Protein AF-0000000067960126 (afdb_homodimer)

Solvent-accessible surface area (backbone atoms only — not comparable to full-atom values): 18676 Å² total; per-residue (Å²): 128,81,78,66,49,68,65,57,48,51,37,51,51,34,50,50,54,21,50,51,50,47,52,52,50,52,50,41,40,73,74,70,39,75,81,93,40,76,88,64,59,39,64,66,48,46,51,49,49,47,39,41,50,51,43,45,49,54,54,38,53,52,46,44,64,38,41,58,45,70,66,62,30,52,53,50,42,54,39,31,73,74,51,37,33,37,37,51,26,47,51,52,37,53,48,51,53,53,45,72,73,42,86,64,90,60,59,64,65,58,55,67,63,41,56,67,82,64,83,60,86,67,72,70,54,51,72,64,56,55,52,51,52,51,51,51,53,53,49,53,50,47,50,53,47,51,50,47,53,50,48,44,37,66,73,71,44,47,91,73,49,58,67,78,66,47,129,127,80,78,68,49,69,66,58,49,51,36,52,49,32,51,50,53,22,50,51,49,47,52,49,49,52,50,41,39,72,74,71,40,76,83,94,41,76,86,62,60,38,66,66,47,46,51,49,50,49,40,41,50,50,44,45,51,53,54,38,53,51,46,44,63,38,39,56,47,70,67,62,27,52,52,51,40,53,39,30,72,75,51,36,32,36,36,51,26,49,51,52,39,54,46,51,55,52,45,72,72,41,86,63,89,61,58,64,65,56,56,67,64,41,57,67,82,64,83,60,87,65,73,69,54,49,72,63,56,56,53,51,53,51,50,51,53,52,48,53,51,48,50,54,46,50,48,49,52,50,47,43,36,66,73,73,44,47,90,73,47,59,66,77,66,47,129

Structure (mmCIF, N/CA/C/O backbone):
data_AF-0000000067960126-model_v1
#
loop_
_entity.id
_entity.type
_entity.pdbx_description
1 polymer 'Uncharacterized protein'
#
loop_
_atom_site.group_PDB
_atom_site.id
_atom_site.type_symbol
_atom_site.label_atom_id
_atom_site.label_alt_id
_atom_site.label_comp_id
_atom_site.label_asym_id
_atom_site.label_entity_id
_atom_site.label_seq_id
_atom_site.pdbx_PDB_ins_code
_atom_site.Cartn_x
_atom_site.Cartn_y
_atom_site.Cartn_z
_atom_site.occupancy
_atom_site.B_iso_or_equiv
_atom_site.auth_seq_id
_atom_site.auth_comp_id
_atom_site.auth_asym_id
_atom_site.auth_atom_id
_atom_site.pdbx_PDB_model_num
ATOM 1 N N . MET A 1 1 ? -9.875 24 -22.578 1 34.56 1 MET A N 1
ATOM 2 C CA . MET A 1 1 ? -9.664 22.703 -21.953 1 34.56 1 MET A CA 1
ATOM 3 C C . MET A 1 1 ? -9.719 22.812 -20.422 1 34.56 1 MET A C 1
ATOM 5 O O . MET A 1 1 ? -8.953 23.578 -19.828 1 34.56 1 MET A O 1
ATOM 9 N N . ALA A 1 2 ? -10.75 22.656 -19.828 1 47.34 2 ALA A N 1
ATOM 10 C CA . ALA A 1 2 ? -11.031 22.969 -18.422 1 47.34 2 ALA A CA 1
ATOM 11 C C . ALA A 1 2 ? -9.938 22.406 -17.516 1 47.34 2 ALA A C 1
ATOM 13 O O . ALA A 1 2 ? -9.539 21.25 -17.656 1 47.34 2 ALA A O 1
ATOM 14 N N . THR A 1 3 ? -8.992 23.125 -17.047 1 55.91 3 THR A N 1
ATOM 15 C CA . THR A 1 3 ? -7.914 22.766 -16.141 1 55.91 3 THR A CA 1
ATOM 16 C C . THR A 1 3 ? -8.438 21.891 -14.992 1 55.91 3 THR A C 1
ATOM 18 O O . THR A 1 3 ? -9.266 22.344 -14.195 1 55.91 3 THR A O 1
ATOM 21 N N . ILE A 1 4 ? -8.625 20.672 -15.305 1 64.06 4 ILE A N 1
ATOM 22 C CA . ILE A 1 4 ? -9.055 19.797 -14.219 1 64.06 4 ILE A CA 1
ATOM 23 C C . ILE A 1 4 ? -8.195 20.031 -12.984 1 64.06 4 ILE A C 1
ATOM 25 O O . ILE A 1 4 ? -6.965 19.984 -13.055 1 64.06 4 ILE A O 1
ATOM 29 N N . SER A 1 5 ? -8.867 20.578 -12.039 1 78.12 5 SER A N 1
ATOM 30 C CA . SER A 1 5 ? -8.156 20.797 -10.781 1 78.12 5 SER A CA 1
ATOM 31 C C . SER A 1 5 ? -7.523 19.5 -10.281 1 78.12 5 SER A C 1
ATOM 33 O O . SER A 1 5 ? -7.961 18.406 -10.641 1 78.12 5 SER A O 1
ATOM 35 N N . LEU A 1 6 ? -6.461 19.547 -9.695 1 76 6 LEU A N 1
ATOM 36 C CA . LEU A 1 6 ? -5.688 18.422 -9.18 1 76 6 LEU A CA 1
ATOM 37 C C . LEU A 1 6 ? -6.574 17.484 -8.375 1 76 6 LEU A C 1
ATOM 39 O O . LEU A 1 6 ? -6.555 16.266 -8.594 1 76 6 LEU A O 1
ATOM 43 N N . PRO A 1 7 ? -7.461 17.984 -7.516 1 78.38 7 PRO A N 1
ATOM 44 C CA . PRO A 1 7 ? -8.32 17.078 -6.75 1 78.38 7 PRO A CA 1
ATOM 45 C C . PRO A 1 7 ? -9.289 16.297 -7.637 1 78.38 7 PRO A C 1
ATOM 47 O O . PRO A 1 7 ? -9.508 15.102 -7.406 1 78.38 7 PRO A O 1
ATOM 50 N N . ASN A 1 8 ? -9.773 16.922 -8.578 1 82.44 8 ASN A N 1
ATOM 51 C CA . ASN A 1 8 ? -10.703 16.25 -9.484 1 82.44 8 ASN A CA 1
ATOM 52 C C . ASN A 1 8 ? -9.992 15.227 -10.352 1 82.44 8 ASN A C 1
ATOM 54 O O . ASN A 1 8 ? -10.547 14.164 -10.641 1 82.44 8 ASN A O 1
ATOM 58 N N . GLY A 1 9 ? -8.844 15.625 -10.711 1 83.19 9 GLY A N 1
ATOM 59 C CA . GLY A 1 9 ? -8.055 14.68 -11.477 1 83.19 9 GLY A CA 1
ATOM 60 C C . GLY A 1 9 ? -7.723 13.422 -10.703 1 83.19 9 GLY A C 1
ATOM 61 O O . GLY A 1 9 ? -7.828 12.312 -11.234 1 83.19 9 GLY A O 1
ATOM 62 N N . LEU A 1 10 ? -7.375 13.562 -9.469 1 83.31 10 LEU A N 1
ATOM 63 C CA . LEU A 1 10 ? -7.035 12.43 -8.625 1 83.31 10 LEU A CA 1
ATOM 64 C C . LEU A 1 10 ? -8.273 11.594 -8.312 1 83.31 10 LEU A C 1
ATOM 66 O O . LEU A 1 10 ? -8.211 10.359 -8.305 1 83.31 10 LEU A O 1
ATOM 70 N N . LYS A 1 11 ? -9.312 12.266 -8.148 1 87.12 11 LYS A N 1
ATOM 71 C CA . LYS A 1 11 ? -10.57 11.578 -7.895 1 87.12 11 LYS A CA 1
ATOM 72 C C . LYS A 1 11 ? -10.945 10.672 -9.07 1 87.12 11 LYS A C 1
ATOM 74 O O . LYS A 1 11 ? -11.289 9.508 -8.875 1 87.12 11 LYS A O 1
ATOM 79 N N . THR A 1 12 ? -10.883 11.219 -10.18 1 88.56 12 THR A N 1
ATOM 80 C CA . THR A 1 12 ? -11.219 10.461 -11.383 1 88.56 12 THR A CA 1
ATOM 81 C C . THR A 1 12 ? -10.242 9.305 -11.578 1 88.56 12 THR A C 1
ATOM 83 O O . THR A 1 12 ? -10.656 8.188 -11.883 1 88.56 12 THR A O 1
ATOM 86 N N . LEU A 1 13 ? -9.023 9.578 -11.359 1 87.88 13 LEU A N 1
ATOM 87 C CA . LEU A 1 13 ? -7.98 8.578 -11.539 1 87.88 13 LEU A CA 1
ATOM 88 C C . LEU A 1 13 ? -8.203 7.391 -10.609 1 87.88 13 LEU A C 1
ATOM 90 O O . LEU A 1 13 ? -8.203 6.238 -11.055 1 87.88 13 LEU A O 1
ATOM 94 N N . PHE A 1 14 ? -8.477 7.586 -9.398 1 91.44 14 PHE A N 1
ATOM 95 C CA . PHE A 1 14 ? -8.617 6.508 -8.43 1 91.44 14 PHE A CA 1
ATOM 96 C C . PHE A 1 14 ? -9.953 5.793 -8.602 1 91.44 14 PHE A C 1
ATOM 98 O O . PHE A 1 14 ? -10.07 4.602 -8.312 1 91.44 14 PHE A O 1
ATOM 105 N N . THR A 1 15 ? -10.914 6.535 -9.117 1 91.69 15 THR A N 1
ATOM 106 C CA . THR A 1 15 ? -12.172 5.879 -9.461 1 91.69 15 THR A CA 1
ATOM 107 C C . THR A 1 15 ? -11.969 4.871 -10.586 1 91.69 15 THR A C 1
ATOM 109 O O . THR A 1 15 ? -12.438 3.734 -10.5 1 91.69 15 THR A O 1
ATOM 112 N N . VAL A 1 16 ? -11.211 5.297 -11.539 1 90.25 16 VAL A N 1
ATOM 113 C CA . VAL A 1 16 ? -10.961 4.441 -12.695 1 90.25 16 VAL A CA 1
ATOM 114 C C . VAL A 1 16 ? -10.102 3.246 -12.281 1 90.25 16 VAL A C 1
ATOM 116 O O . VAL A 1 16 ? -10.398 2.105 -12.641 1 90.25 16 VAL A O 1
ATOM 119 N N . LEU A 1 17 ? -9.07 3.502 -11.469 1 90.25 17 LEU A N 1
ATOM 120 C CA . LEU A 1 17 ? -8.188 2.432 -11.008 1 90.25 17 LEU A CA 1
ATOM 121 C C . LEU A 1 17 ? -8.961 1.417 -10.172 1 90.25 17 LEU A C 1
ATOM 123 O O . LEU A 1 17 ? -8.805 0.208 -10.352 1 90.25 17 LEU A O 1
ATOM 127 N N . GLY A 1 18 ? -9.812 1.917 -9.289 1 92.62 18 GLY A N 1
ATOM 128 C CA . GLY A 1 18 ? -10.641 1.038 -8.469 1 92.62 18 GLY A CA 1
ATOM 129 C C . GLY A 1 18 ? -11.625 0.221 -9.281 1 92.62 18 GLY A C 1
ATOM 130 O O . GLY A 1 18 ? -11.805 -0.975 -9.039 1 92.62 18 GLY A O 1
ATOM 131 N N . ALA A 1 19 ? -12.195 0.809 -10.25 1 92.12 19 ALA A N 1
ATOM 132 C CA . ALA A 1 19 ? -13.172 0.127 -11.102 1 92.12 19 ALA A CA 1
ATOM 133 C C . ALA A 1 19 ? -12.492 -0.939 -11.961 1 92.12 19 ALA A C 1
ATOM 135 O O . ALA A 1 19 ? -13.039 -2.029 -12.148 1 92.12 19 ALA A O 1
ATOM 136 N N . LEU A 1 20 ? -11.344 -0.572 -12.477 1 88.94 20 LEU A N 1
ATOM 137 C CA . LEU A 1 20 ? -10.594 -1.532 -13.281 1 88.94 20 LEU A CA 1
ATOM 138 C C . LEU A 1 20 ? -10.203 -2.748 -12.445 1 88.94 20 LEU A C 1
ATOM 140 O O . LEU A 1 20 ? -10.312 -3.885 -12.914 1 88.94 20 LEU A O 1
ATOM 144 N N . MET A 1 21 ? -9.75 -2.471 -11.234 1 92.75 21 MET A N 1
ATOM 145 C CA . MET A 1 21 ? -9.375 -3.586 -10.367 1 92.75 21 MET A CA 1
ATOM 146 C C . MET A 1 21 ? -10.586 -4.441 -10.023 1 92.75 21 MET A C 1
ATOM 148 O O . MET A 1 21 ? -10.484 -5.664 -9.938 1 92.75 21 MET A O 1
ATOM 152 N N . LEU A 1 22 ? -11.695 -3.83 -9.82 1 92.44 22 LEU A N 1
ATOM 153 C CA . LEU A 1 22 ? -12.93 -4.555 -9.531 1 92.44 22 LEU A CA 1
ATOM 154 C C . LEU A 1 22 ? -13.328 -5.441 -10.703 1 92.44 22 LEU A C 1
ATOM 156 O O . LEU A 1 22 ? -13.703 -6.602 -10.516 1 92.44 22 LEU A O 1
ATOM 160 N N . ALA A 1 23 ? -13.273 -4.949 -11.891 1 90.31 23 ALA A N 1
ATOM 161 C CA . ALA A 1 23 ? -13.586 -5.719 -13.094 1 90.31 23 ALA A CA 1
ATOM 162 C C . ALA A 1 23 ? -12.656 -6.914 -13.242 1 90.31 23 ALA A C 1
ATOM 164 O O . ALA A 1 23 ? -13.102 -8.023 -13.562 1 90.31 23 ALA A O 1
ATOM 165 N N . LEU A 1 24 ? -11.398 -6.621 -12.953 1 89.5 24 LEU A N 1
ATOM 166 C CA . LEU A 1 24 ? -10.422 -7.703 -13.047 1 89.5 24 LEU A CA 1
ATOM 167 C C . LEU A 1 24 ? -10.703 -8.781 -12 1 89.5 24 LEU A C 1
ATOM 169 O O . LEU A 1 24 ? -10.586 -9.977 -12.289 1 89.5 24 LEU A O 1
ATOM 173 N N . LEU A 1 25 ? -11.039 -8.375 -10.852 1 90.44 25 LEU A N 1
ATOM 174 C CA . LEU A 1 25 ? -11.336 -9.32 -9.773 1 90.44 25 LEU A CA 1
ATOM 175 C C . LEU A 1 25 ? -12.555 -10.164 -10.117 1 90.44 25 LEU A C 1
ATOM 177 O O . LEU A 1 25 ? -12.531 -11.391 -9.961 1 90.44 25 LEU A O 1
ATOM 181 N N . LEU A 1 26 ? -13.555 -9.555 -10.555 1 89.62 26 LEU A N 1
ATOM 182 C CA . LEU A 1 26 ? -14.781 -10.266 -10.922 1 89.62 26 LEU A CA 1
ATOM 183 C C . LEU A 1 26 ? -14.523 -11.219 -12.086 1 89.62 26 LEU A C 1
ATOM 185 O O . LEU A 1 26 ? -14.992 -12.359 -12.07 1 89.62 26 LEU A O 1
ATOM 189 N N . TYR A 1 27 ? -13.781 -10.734 -13 1 86.69 27 TYR A N 1
ATOM 190 C CA . TYR A 1 27 ? -13.422 -11.57 -14.141 1 86.69 27 TYR A CA 1
ATOM 191 C C . TYR A 1 27 ? -12.672 -12.812 -13.688 1 86.69 27 TYR A C 1
ATOM 193 O O . TYR A 1 27 ? -12.961 -13.922 -14.141 1 86.69 27 TYR A O 1
ATOM 201 N N . THR A 1 28 ? -11.727 -12.648 -12.836 1 88.19 28 THR A N 1
ATOM 202 C CA . THR A 1 28 ? -10.922 -13.758 -12.352 1 88.19 28 THR A CA 1
ATOM 203 C C . THR A 1 28 ? -11.766 -14.711 -11.508 1 88.19 28 THR A C 1
ATOM 205 O O . THR A 1 28 ? -11.609 -15.93 -11.594 1 88.19 28 THR A O 1
ATOM 208 N N . LEU A 1 29 ? -12.672 -14.195 -10.781 1 87.44 29 LEU A N 1
ATOM 209 C CA . LEU A 1 29 ? -13.555 -15.008 -9.945 1 87.44 29 LEU A CA 1
ATOM 210 C C . LEU A 1 29 ? -14.469 -15.867 -10.805 1 87.44 29 LEU A C 1
ATOM 212 O O . LEU A 1 29 ? -14.695 -17.047 -10.5 1 87.44 29 LEU A O 1
ATOM 216 N N . ILE A 1 30 ? -14.914 -15.359 -11.875 1 87.69 30 ILE A N 1
ATOM 217 C CA . ILE A 1 30 ? -15.867 -16.047 -12.742 1 87.69 30 ILE A CA 1
ATOM 218 C C . ILE A 1 30 ? -15.141 -17.062 -13.609 1 87.69 30 ILE A C 1
ATOM 220 O O . ILE A 1 30 ? -15.633 -18.172 -13.828 1 87.69 30 ILE A O 1
ATOM 224 N N . THR A 1 31 ? -13.93 -16.781 -14.008 1 84.44 31 THR A N 1
ATOM 225 C CA . THR A 1 31 ? -13.25 -17.641 -14.961 1 84.44 31 THR A CA 1
ATOM 226 C C . THR A 1 31 ? -12.391 -18.672 -14.242 1 84.44 31 THR A C 1
ATOM 228 O O . THR A 1 31 ? -12.234 -19.797 -14.711 1 84.44 31 THR A O 1
ATOM 231 N N . ASP A 1 32 ? -11.758 -18.266 -13.117 1 86.5 32 ASP A N 1
ATOM 232 C CA . ASP A 1 32 ? -10.805 -19.156 -12.453 1 86.5 32 ASP A CA 1
ATOM 233 C C . ASP A 1 32 ? -11.344 -19.625 -11.102 1 86.5 32 ASP A C 1
ATOM 235 O O . ASP A 1 32 ? -10.711 -20.438 -10.43 1 86.5 32 ASP A O 1
ATOM 239 N N . GLY A 1 33 ? -12.43 -19.078 -10.68 1 85.69 33 GLY A N 1
ATOM 240 C CA . GLY A 1 33 ? -13.047 -19.531 -9.445 1 85.69 33 GLY A CA 1
ATOM 241 C C . GLY A 1 33 ? -12.516 -18.828 -8.211 1 85.69 33 GLY A C 1
ATOM 242 O O . GLY A 1 33 ? -11.93 -17.75 -8.312 1 85.69 33 GLY A O 1
ATOM 243 N N . PHE A 1 34 ? -12.695 -19.547 -7.062 1 81.31 34 PHE A N 1
ATOM 244 C CA . PHE A 1 34 ? -12.367 -18.938 -5.781 1 81.31 34 PHE A CA 1
ATOM 245 C C . PHE A 1 34 ? -10.875 -19.016 -5.508 1 81.31 34 PHE A C 1
ATOM 247 O O . PHE A 1 34 ? -10.242 -20.031 -5.801 1 81.31 34 PHE A O 1
ATOM 254 N N . PRO A 1 35 ? -10.297 -18.047 -4.859 1 78.12 35 PRO A N 1
ATOM 255 C CA . PRO A 1 35 ? -8.852 -17.938 -4.691 1 78.12 35 PRO A CA 1
ATOM 256 C C . PRO A 1 35 ? -8.305 -18.859 -3.598 1 78.12 35 PRO A C 1
ATOM 258 O O . PRO A 1 35 ? -7.102 -19.094 -3.527 1 78.12 35 PRO A O 1
ATOM 261 N N . PHE A 1 36 ? -9.086 -19.453 -2.766 1 77.81 36 PHE A N 1
ATOM 262 C CA . PHE A 1 36 ? -8.594 -20.219 -1.626 1 77.81 36 PHE A CA 1
ATOM 263 C C . PHE A 1 36 ? -8.359 -21.672 -2.008 1 77.81 36 PHE A C 1
ATOM 265 O O . PHE A 1 36 ? -9.023 -22.578 -1.481 1 77.81 36 PHE A O 1
ATOM 272 N N . ARG A 1 37 ? -7.48 -21.891 -3.004 1 77.88 37 ARG A N 1
ATOM 273 C CA . ARG A 1 37 ? -7.062 -23.219 -3.445 1 77.88 37 ARG A CA 1
ATOM 274 C C . ARG A 1 37 ? -5.578 -23.438 -3.18 1 77.88 37 ARG A C 1
ATOM 276 O O . ARG A 1 37 ? -4.758 -22.547 -3.416 1 77.88 37 ARG A O 1
ATOM 283 N N . LYS A 1 38 ? -5.273 -24.547 -2.682 1 76.5 38 LYS A N 1
ATOM 284 C CA . LYS A 1 38 ? -3.896 -24.875 -2.326 1 76.5 38 LYS A CA 1
ATOM 285 C C . LYS A 1 38 ? -2.992 -24.875 -3.555 1 76.5 38 LYS A C 1
ATOM 287 O O . LYS A 1 38 ? -1.812 -24.531 -3.459 1 76.5 38 LYS A O 1
ATOM 292 N N . GLU A 1 39 ? -3.574 -25.172 -4.742 1 79.19 39 GLU A N 1
ATOM 293 C CA . GLU A 1 39 ? -2.795 -25.25 -5.973 1 79.19 39 GLU A CA 1
ATOM 294 C C . GLU A 1 39 ? -2.291 -23.875 -6.398 1 79.19 39 GLU A C 1
ATOM 296 O O . GLU A 1 39 ? -1.298 -23.766 -7.121 1 79.19 39 GLU A O 1
ATOM 301 N N . LEU A 1 40 ? -2.986 -22.922 -5.891 1 77.06 40 LEU A N 1
ATOM 302 C CA . LEU A 1 40 ? -2.641 -21.547 -6.277 1 77.06 40 LEU A CA 1
ATOM 303 C C . LEU A 1 40 ? -1.52 -21 -5.402 1 77.06 40 LEU A C 1
ATOM 305 O O . LEU A 1 40 ? -0.847 -20.047 -5.773 1 77.06 40 LEU A O 1
ATOM 309 N N . LEU A 1 41 ? -1.333 -21.656 -4.238 1 80.94 41 LEU A N 1
ATOM 310 C CA . LEU A 1 41 ? -0.396 -21.094 -3.266 1 80.94 41 LEU A CA 1
ATOM 311 C C . LEU A 1 41 ? 1.022 -21.594 -3.539 1 80.94 41 LEU A C 1
ATOM 313 O O . LEU A 1 41 ? 1.613 -22.281 -2.713 1 80.94 41 LEU A O 1
ATOM 317 N N . THR A 1 42 ? 1.54 -21.141 -4.68 1 83.88 42 THR A N 1
ATOM 318 C CA . THR A 1 42 ? 2.951 -21.359 -4.984 1 83.88 42 THR A CA 1
ATOM 319 C C . THR A 1 42 ? 3.834 -20.5 -4.082 1 83.88 42 THR A C 1
ATOM 321 O O . THR A 1 42 ? 3.357 -19.547 -3.461 1 83.88 42 THR A O 1
ATOM 324 N N . PRO A 1 43 ? 5.086 -20.859 -3.934 1 84.31 43 PRO A N 1
ATOM 325 C CA . PRO A 1 43 ? 5.973 -20.062 -3.086 1 84.31 43 PRO A CA 1
ATOM 326 C C . PRO A 1 43 ? 5.996 -18.594 -3.479 1 84.31 43 PRO A C 1
ATOM 328 O O . PRO A 1 43 ? 6.004 -17.719 -2.607 1 84.31 43 PRO A O 1
ATOM 331 N N . TRP A 1 44 ? 5.934 -18.312 -4.734 1 86.75 44 TRP A N 1
ATOM 332 C CA . TRP A 1 44 ? 5.945 -16.922 -5.195 1 86.75 44 TRP A CA 1
ATOM 333 C C . TRP A 1 44 ? 4.621 -16.234 -4.883 1 86.75 44 TRP A C 1
ATOM 335 O O . TRP A 1 44 ? 4.594 -15.039 -4.574 1 86.75 44 TRP A O 1
ATOM 345 N N . MET A 1 45 ? 3.537 -17.016 -5.031 1 87.75 45 MET A N 1
ATOM 346 C CA . MET A 1 45 ? 2.244 -16.438 -4.668 1 87.75 45 MET A CA 1
ATOM 347 C C . MET A 1 45 ? 2.193 -16.109 -3.182 1 87.75 45 MET A C 1
ATOM 349 O O . MET A 1 45 ? 1.738 -15.023 -2.799 1 87.75 45 MET A O 1
ATOM 353 N N . ALA A 1 46 ? 2.752 -17.016 -2.416 1 87.19 46 ALA A N 1
ATOM 354 C CA . ALA A 1 46 ? 2.779 -16.812 -0.971 1 87.19 46 ALA A CA 1
ATOM 355 C C . ALA A 1 46 ? 3.629 -15.594 -0.607 1 87.19 46 ALA A C 1
ATOM 357 O O . ALA A 1 46 ? 3.217 -14.766 0.207 1 87.19 46 ALA A O 1
ATOM 358 N N . ALA A 1 47 ? 4.734 -15.5 -1.192 1 89.5 47 ALA A N 1
ATOM 359 C CA . ALA A 1 47 ? 5.621 -14.367 -0.942 1 89.5 47 ALA A CA 1
ATOM 360 C C . ALA A 1 47 ? 4.969 -13.055 -1.36 1 89.5 47 ALA A C 1
ATOM 362 O O . ALA A 1 47 ? 5.062 -12.055 -0.648 1 89.5 47 ALA A O 1
ATOM 363 N N . THR A 1 48 ? 4.289 -13.055 -2.514 1 90.62 48 THR A N 1
ATOM 364 C CA . THR A 1 48 ? 3.615 -11.867 -3.02 1 90.62 48 THR A CA 1
ATOM 365 C C . THR A 1 48 ? 2.48 -11.445 -2.088 1 90.62 48 THR A C 1
ATOM 367 O O . THR A 1 48 ? 2.281 -10.258 -1.84 1 90.62 48 THR A O 1
ATOM 370 N N . LEU A 1 49 ? 1.819 -12.477 -1.55 1 90.06 49 LEU A N 1
ATOM 371 C CA . LEU A 1 49 ? 0.715 -12.203 -0.639 1 90.06 49 LEU A CA 1
ATOM 372 C C . LEU A 1 49 ? 1.221 -11.562 0.649 1 90.06 49 LEU A C 1
ATOM 374 O O . LEU A 1 49 ? 0.612 -10.617 1.158 1 90.06 49 LEU A O 1
ATOM 378 N N . VAL A 1 50 ? 2.303 -12.039 1.138 1 91.06 50 VAL A N 1
ATOM 379 C CA . VAL A 1 50 ? 2.885 -11.453 2.34 1 91.06 50 VAL A CA 1
ATOM 380 C C . VAL A 1 50 ? 3.299 -10.008 2.062 1 91.06 50 VAL A C 1
ATOM 382 O O . VAL A 1 50 ? 3.012 -9.109 2.855 1 91.06 50 VAL A O 1
ATOM 385 N N . ASP A 1 51 ? 3.965 -9.781 0.992 1 93.5 51 ASP A N 1
ATOM 386 C CA . ASP A 1 51 ? 4.371 -8.453 0.559 1 93.5 51 ASP A CA 1
ATOM 387 C C . ASP A 1 51 ? 3.166 -7.523 0.435 1 93.5 51 ASP A C 1
ATOM 389 O O . ASP A 1 51 ? 3.207 -6.379 0.893 1 93.5 51 ASP A O 1
ATOM 393 N N . PHE A 1 52 ? 2.111 -8.07 -0.104 1 93.81 52 PHE A N 1
ATOM 394 C CA . PHE A 1 52 ? 0.868 -7.34 -0.32 1 93.81 52 PHE A CA 1
ATOM 395 C C . PHE A 1 52 ? 0.243 -6.926 1.008 1 93.81 52 PHE A C 1
ATOM 397 O O . PHE A 1 52 ? -0.114 -5.762 1.198 1 93.81 52 PHE A O 1
ATOM 404 N N . TYR A 1 53 ? 0.223 -7.824 1.915 1 93.12 53 TYR A N 1
ATOM 405 C CA . TYR A 1 53 ? -0.501 -7.555 3.152 1 93.12 53 TYR A CA 1
ATOM 406 C C . TYR A 1 53 ? 0.323 -6.676 4.086 1 93.12 53 TYR A C 1
ATOM 408 O O . TYR A 1 53 ? -0.229 -5.977 4.938 1 93.12 53 TYR A O 1
ATOM 416 N N . ILE A 1 54 ? 1.602 -6.664 3.963 1 93.25 54 ILE A N 1
ATOM 417 C CA . ILE A 1 54 ? 2.396 -5.691 4.703 1 93.25 54 ILE A CA 1
ATOM 418 C C . ILE A 1 54 ? 2.061 -4.281 4.223 1 93.25 54 ILE A C 1
ATOM 420 O O . ILE A 1 54 ? 1.868 -3.371 5.035 1 93.25 54 ILE A O 1
ATOM 424 N N . ASN A 1 55 ? 1.928 -4.117 2.936 1 93.62 55 ASN A N 1
ATOM 425 C CA . ASN A 1 55 ? 1.519 -2.82 2.406 1 93.62 55 ASN A CA 1
ATOM 426 C C . ASN A 1 55 ? 0.105 -2.455 2.852 1 93.62 55 ASN A C 1
ATOM 428 O O . ASN A 1 55 ? -0.174 -1.292 3.15 1 93.62 55 ASN A O 1
ATOM 432 N N . VAL A 1 56 ? -0.729 -3.449 2.891 1 93.62 56 VAL A N 1
ATOM 433 C CA . VAL A 1 56 ? -2.096 -3.217 3.344 1 93.62 56 VAL A CA 1
ATOM 434 C C . VAL A 1 56 ? -2.09 -2.795 4.809 1 93.62 56 VAL A C 1
ATOM 436 O O . VAL A 1 56 ? -2.863 -1.924 5.215 1 93.62 56 VAL A O 1
ATOM 439 N N . ALA A 1 57 ? -1.229 -3.393 5.566 1 92.12 57 ALA A N 1
ATOM 440 C CA . ALA A 1 57 ? -1.114 -3.023 6.977 1 92.12 57 ALA A CA 1
ATOM 441 C C . ALA A 1 57 ? -0.645 -1.578 7.129 1 92.12 57 ALA A C 1
ATOM 443 O O . ALA A 1 57 ? -1.137 -0.846 7.988 1 92.12 57 ALA A O 1
ATOM 444 N N . ILE A 1 58 ? 0.242 -1.205 6.305 1 91.75 58 ILE A N 1
ATOM 445 C CA . ILE A 1 58 ? 0.758 0.159 6.336 1 91.75 58 ILE A CA 1
ATOM 446 C C . ILE A 1 58 ? -0.349 1.138 5.949 1 91.75 58 ILE A C 1
ATOM 448 O O . ILE A 1 58 ? -0.557 2.146 6.629 1 91.75 58 ILE A O 1
ATOM 452 N N . LEU A 1 59 ? -1.09 0.829 4.949 1 92.81 59 LEU A N 1
ATOM 453 C CA . LEU A 1 59 ? -2.205 1.666 4.523 1 92.81 59 LEU A CA 1
ATOM 454 C C . LEU A 1 59 ? -3.297 1.704 5.586 1 92.81 59 LEU A C 1
ATOM 456 O O . LEU A 1 59 ? -3.932 2.74 5.793 1 92.81 59 LEU A O 1
ATOM 460 N N . SER A 1 60 ? -3.467 0.563 6.238 1 91.5 60 SER A N 1
ATOM 461 C CA . SER A 1 60 ? -4.457 0.496 7.312 1 91.5 60 SER A CA 1
ATOM 462 C C . SER A 1 60 ? -4.059 1.383 8.484 1 91.5 60 SER A C 1
ATOM 464 O O . SER A 1 60 ? -4.914 2.021 9.102 1 91.5 60 SER A O 1
ATOM 466 N N . ALA A 1 61 ? -2.785 1.362 8.789 1 87.94 61 ALA A N 1
ATOM 467 C CA . ALA A 1 61 ? -2.299 2.234 9.859 1 87.94 61 ALA A CA 1
ATOM 468 C C . ALA A 1 61 ? -2.576 3.699 9.539 1 87.94 61 ALA A C 1
ATOM 470 O O . ALA A 1 61 ? -2.939 4.477 10.422 1 87.94 61 ALA A O 1
ATOM 471 N N . TRP A 1 62 ? -2.42 4.098 8.32 1 88.19 62 TRP A N 1
ATOM 472 C CA . TRP A 1 62 ? -2.736 5.449 7.879 1 88.19 62 TRP A CA 1
ATOM 473 C C . TRP A 1 62 ? -4.223 5.746 8.055 1 88.19 62 TRP A C 1
ATOM 475 O O . TRP A 1 62 ? -4.594 6.809 8.555 1 88.19 62 TRP A O 1
ATOM 485 N N . VAL A 1 63 ? -5.062 4.82 7.699 1 89.25 63 VAL A N 1
ATOM 486 C CA . VAL A 1 63 ? -6.508 5.004 7.781 1 89.25 63 VAL A CA 1
ATOM 487 C C . VAL A 1 63 ? -6.926 5.145 9.242 1 89.25 63 VAL A C 1
ATOM 489 O O . VAL A 1 63 ? -7.777 5.969 9.578 1 89.25 63 VAL A O 1
ATOM 492 N N . VAL A 1 64 ? -6.336 4.312 10.117 1 86.31 64 VAL A N 1
ATOM 493 C CA . VAL A 1 64 ? -6.645 4.375 11.539 1 86.31 64 VAL A CA 1
ATOM 494 C C . VAL A 1 64 ? -6.266 5.746 12.094 1 86.31 64 VAL A C 1
ATOM 496 O O . VAL A 1 64 ? -6.988 6.309 12.922 1 86.31 64 VAL A O 1
ATOM 499 N N . TYR A 1 65 ? -5.16 6.211 11.648 1 83.19 65 TYR A N 1
ATOM 500 C CA . TYR A 1 65 ? -4.723 7.535 12.078 1 83.19 65 TYR A CA 1
ATOM 501 C C . TYR A 1 65 ? -5.688 8.609 11.594 1 83.19 65 TYR A C 1
ATOM 503 O O . TYR A 1 65 ? -6.004 9.547 12.336 1 83.19 65 TYR A O 1
ATOM 511 N N . LYS A 1 66 ? -6.121 8.508 10.438 1 83.44 66 LYS A N 1
ATOM 512 C CA . LYS A 1 66 ? -6.953 9.531 9.805 1 83.44 66 LYS A CA 1
ATOM 513 C C . LYS A 1 66 ? -8.367 9.523 10.383 1 83.44 66 LYS A C 1
ATOM 515 O O . LYS A 1 66 ? -8.977 10.578 10.555 1 83.44 66 LYS A O 1
ATOM 520 N N . GLU A 1 67 ? -8.844 8.328 10.609 1 83.25 67 GLU A N 1
ATOM 521 C CA . GLU A 1 67 ? -10.219 8.188 11.078 1 83.25 67 GLU A CA 1
ATOM 522 C C . GLU A 1 67 ? -10.328 8.531 12.562 1 83.25 67 GLU A C 1
ATOM 524 O O . GLU A 1 67 ? -9.484 8.125 13.367 1 83.25 67 GLU A O 1
ATOM 529 N N . ALA A 1 68 ? -11.328 9.297 12.961 1 77.06 68 ALA A N 1
ATOM 530 C CA . ALA A 1 68 ? -11.547 9.711 14.344 1 77.06 68 ALA A CA 1
ATOM 531 C C . ALA A 1 68 ? -12.32 8.648 15.125 1 77.06 68 ALA A C 1
ATOM 533 O O . ALA A 1 68 ? -12.148 8.523 16.344 1 77.06 68 ALA A O 1
ATOM 534 N N . ASN A 1 69 ? -13.094 7.871 14.438 1 83.75 69 ASN A N 1
ATOM 535 C CA . ASN A 1 69 ? -13.953 6.875 15.062 1 83.75 69 ASN A CA 1
ATOM 536 C C . ASN A 1 69 ? -13.375 5.469 14.922 1 83.75 69 ASN A C 1
ATOM 538 O O . ASN A 1 69 ? -12.898 5.098 13.844 1 83.75 69 ASN A O 1
ATOM 542 N N . TRP A 1 70 ? -13.43 4.707 16.047 1 82.25 70 TRP A N 1
ATOM 543 C CA . TRP A 1 70 ? -12.883 3.357 16.031 1 82.25 70 TRP A CA 1
ATOM 544 C C . TRP A 1 70 ? -13.727 2.43 15.164 1 82.25 70 TRP A C 1
ATOM 546 O O . TRP A 1 70 ? -13.195 1.517 14.531 1 82.25 70 TRP A O 1
ATOM 556 N N . VAL A 1 71 ? -15.023 2.65 15.133 1 85.44 71 VAL A N 1
ATOM 557 C CA . VAL A 1 71 ? -15.906 1.794 14.344 1 85.44 71 VAL A CA 1
ATOM 558 C C . VAL A 1 71 ? -15.586 1.956 12.859 1 85.44 71 VAL A C 1
ATOM 560 O O . VAL A 1 71 ? -15.422 0.967 12.141 1 85.44 71 VAL A O 1
ATOM 563 N N . SER A 1 72 ? -15.516 3.189 12.477 1 88.81 72 SER A N 1
ATOM 564 C CA . SER A 1 72 ? -15.188 3.463 11.078 1 88.81 72 SER A CA 1
ATOM 565 C C . SER A 1 72 ? -13.82 2.895 10.719 1 88.81 72 SER A C 1
ATOM 567 O O . SER A 1 72 ? -13.633 2.35 9.625 1 88.81 72 SER A O 1
ATOM 569 N N . SER A 1 73 ? -12.906 2.959 11.594 1 89.62 73 SER A N 1
ATOM 570 C CA . SER A 1 73 ? -11.57 2.414 11.367 1 89.62 73 SER A CA 1
ATOM 571 C C . SER A 1 73 ? -11.617 0.906 11.148 1 89.62 73 SER A C 1
ATOM 573 O O . SER A 1 73 ? -11.008 0.388 10.211 1 89.62 73 SER A O 1
ATOM 575 N N . ILE A 1 74 ? -12.344 0.22 11.945 1 89.06 74 ILE A N 1
ATOM 576 C CA . ILE A 1 74 ? -12.43 -1.234 11.875 1 89.06 74 ILE A CA 1
ATOM 577 C C . ILE A 1 74 ? -13.07 -1.646 10.547 1 89.06 74 ILE A C 1
ATOM 579 O O . ILE A 1 74 ? -12.602 -2.582 9.891 1 89.06 74 ILE A O 1
ATOM 583 N N . ILE A 1 75 ? -14.07 -0.949 10.172 1 91.81 75 ILE A N 1
ATOM 584 C CA . ILE A 1 75 ? -14.773 -1.254 8.93 1 91.81 75 ILE A CA 1
ATOM 585 C C . ILE A 1 75 ? -13.812 -1.108 7.75 1 91.81 75 ILE A C 1
ATOM 587 O O . ILE A 1 75 ? -13.711 -2.006 6.91 1 91.81 75 ILE A O 1
ATOM 591 N N . TRP A 1 76 ? -13.07 -0.028 7.723 1 92.12 76 TRP A N 1
ATOM 592 C CA . TRP A 1 76 ? -12.156 0.216 6.609 1 92.12 76 TRP A CA 1
ATOM 593 C C . TRP A 1 76 ? -11.016 -0.792 6.613 1 92.12 76 TRP A C 1
ATOM 595 O O . TRP A 1 76 ? -10.539 -1.202 5.551 1 92.12 76 TRP A O 1
ATOM 605 N N . ILE A 1 77 ? -10.617 -1.219 7.781 1 91.94 77 ILE A N 1
ATOM 606 C CA . ILE A 1 77 ? -9.547 -2.205 7.879 1 91.94 77 ILE A CA 1
ATOM 607 C C . ILE A 1 77 ? -10 -3.525 7.262 1 91.94 77 ILE A C 1
ATOM 609 O O . ILE A 1 77 ? -9.266 -4.141 6.488 1 91.94 77 ILE A O 1
ATOM 613 N N . ILE A 1 78 ? -11.172 -3.928 7.547 1 91.31 78 ILE A N 1
ATOM 614 C CA . ILE A 1 78 ? -11.719 -5.168 7.008 1 91.31 78 ILE A CA 1
ATOM 615 C C . ILE A 1 78 ? -11.844 -5.062 5.488 1 91.31 78 ILE A C 1
ATOM 617 O O . ILE A 1 78 ? -11.508 -6.004 4.766 1 91.31 78 ILE A O 1
ATOM 621 N N . LEU A 1 79 ? -12.281 -3.965 5.031 1 93.75 79 LEU A N 1
ATOM 622 C CA . LEU A 1 79 ? -12.43 -3.738 3.596 1 93.75 79 LEU A CA 1
ATOM 623 C C . LEU A 1 79 ? -11.07 -3.768 2.904 1 93.75 79 LEU A C 1
ATOM 625 O O . LEU A 1 79 ? -10.93 -4.359 1.83 1 93.75 79 LEU A O 1
ATOM 629 N N . LEU A 1 80 ? -10.047 -3.16 3.576 1 94.19 80 LEU A N 1
ATOM 630 C CA . LEU A 1 80 ? -8.711 -3.111 2.994 1 94.19 80 LEU A CA 1
ATOM 631 C C . LEU A 1 80 ? -8.102 -4.504 2.914 1 94.19 80 LEU A C 1
ATOM 633 O O . LEU A 1 80 ? -7.484 -4.859 1.909 1 94.19 80 LEU A O 1
ATOM 637 N N . ILE A 1 81 ? -8.398 -5.309 3.92 1 91.25 81 ILE A N 1
ATOM 638 C CA . ILE A 1 81 ? -7.84 -6.656 3.975 1 91.25 81 ILE A CA 1
ATOM 639 C C . ILE A 1 81 ? -8.523 -7.539 2.932 1 91.25 81 ILE A C 1
ATOM 641 O O . ILE A 1 81 ? -7.863 -8.32 2.246 1 91.25 81 ILE A O 1
ATOM 645 N N . SER A 1 82 ? -9.742 -7.32 2.686 1 91.31 82 SER A N 1
ATOM 646 C CA . SER A 1 82 ? -10.516 -8.227 1.845 1 91.31 82 SER A CA 1
ATOM 647 C C . SER A 1 82 ? -10.5 -7.781 0.387 1 91.31 82 SER A C 1
ATOM 649 O O . SER A 1 82 ? -10.445 -8.609 -0.523 1 91.31 82 SER A O 1
ATOM 651 N N . LEU A 1 83 ? -10.484 -6.414 0.161 1 94.56 83 LEU A N 1
ATOM 652 C CA . LEU A 1 83 ? -10.664 -5.91 -1.197 1 94.56 83 LEU A CA 1
ATOM 653 C C . LEU A 1 83 ? -9.383 -5.277 -1.717 1 94.56 83 LEU A C 1
ATOM 65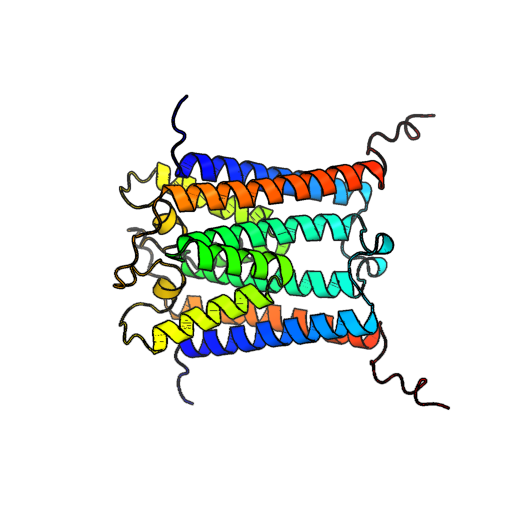5 O O . LEU A 1 83 ? -9.266 -4.988 -2.91 1 94.56 83 LEU A O 1
ATOM 659 N N . GLY A 1 84 ? -8.445 -4.988 -0.811 1 94.12 84 GLY A N 1
ATOM 660 C CA . GLY A 1 84 ? -7.145 -4.488 -1.208 1 94.12 84 GLY A CA 1
ATOM 661 C C . GLY A 1 84 ? -7.199 -3.102 -1.821 1 94.12 84 GLY A C 1
ATOM 662 O O . GLY A 1 84 ? -7.691 -2.16 -1.197 1 94.12 84 GLY A O 1
ATOM 663 N N . SER A 1 85 ? -6.746 -3.025 -3.088 1 94.75 85 SER A N 1
ATOM 664 C CA . SER A 1 85 ? -6.598 -1.724 -3.73 1 94.75 85 SER A CA 1
ATOM 665 C C . SER A 1 85 ? -7.953 -1.119 -4.078 1 94.75 85 SER A C 1
ATOM 667 O O . SER A 1 85 ? -8.086 0.102 -4.18 1 94.75 85 SER A O 1
ATOM 669 N N . ILE A 1 86 ? -8.945 -1.947 -4.258 1 95.94 86 ILE A N 1
ATOM 670 C CA . ILE A 1 86 ? -10.289 -1.439 -4.496 1 95.94 86 ILE A CA 1
ATOM 671 C C . ILE A 1 86 ? -10.734 -0.578 -3.314 1 95.94 86 ILE A C 1
ATOM 673 O O . ILE A 1 86 ? -11.195 0.55 -3.5 1 95.94 86 ILE A O 1
ATOM 677 N N . ALA A 1 87 ? -10.531 -1.149 -2.148 1 95.38 87 ALA A N 1
ATOM 678 C CA . ALA A 1 87 ? -10.914 -0.428 -0.938 1 95.38 87 ALA A CA 1
ATOM 679 C C . ALA A 1 87 ? -10.062 0.824 -0.752 1 95.38 87 ALA A C 1
ATOM 681 O O . ALA A 1 87 ? -10.57 1.878 -0.364 1 95.38 87 ALA A O 1
ATOM 682 N N . THR A 1 88 ? -8.773 0.701 -0.978 1 95.25 88 THR A N 1
ATOM 683 C CA . THR A 1 88 ? -7.891 1.854 -0.833 1 95.25 88 THR A CA 1
ATOM 684 C C . THR A 1 88 ? -8.297 2.973 -1.786 1 95.25 88 THR A C 1
ATOM 686 O O . THR A 1 88 ? -8.359 4.141 -1.394 1 95.25 88 THR A O 1
ATOM 689 N N . SER A 1 89 ? -8.547 2.607 -2.992 1 94.25 89 SER A N 1
ATOM 690 C CA . SER A 1 89 ? -8.992 3.592 -3.975 1 94.25 89 SER A CA 1
ATOM 691 C C . SER A 1 89 ? -10.32 4.223 -3.564 1 94.25 89 SER A C 1
ATOM 693 O O . SER A 1 89 ? -10.492 5.438 -3.658 1 94.25 89 SER A O 1
ATOM 695 N N . ALA A 1 90 ? -11.234 3.379 -3.115 1 94.5 90 ALA A N 1
ATOM 696 C CA . ALA A 1 90 ? -12.531 3.889 -2.66 1 94.5 90 ALA A CA 1
ATOM 697 C C . ALA A 1 90 ? -12.359 4.859 -1.495 1 94.5 90 ALA A C 1
ATOM 699 O O . ALA A 1 90 ? -13.008 5.902 -1.447 1 94.5 90 ALA A O 1
ATOM 700 N N . TYR A 1 91 ? -11.5 4.488 -0.581 1 94.62 91 TYR A N 1
ATOM 701 C CA . TYR A 1 91 ? -11.258 5.344 0.575 1 94.62 91 TYR A CA 1
ATOM 702 C C . TYR A 1 91 ? -10.758 6.715 0.14 1 94.62 91 TYR A C 1
ATOM 704 O O . TYR A 1 91 ? -11.234 7.742 0.629 1 94.62 91 TYR A O 1
ATOM 712 N N . ILE A 1 92 ? -9.836 6.77 -0.76 1 92.12 92 ILE A N 1
ATOM 713 C CA . ILE A 1 92 ? -9.25 8.008 -1.252 1 92.12 92 ILE A CA 1
ATOM 714 C C . ILE A 1 92 ? -10.32 8.844 -1.951 1 92.12 92 ILE A C 1
ATOM 716 O O . ILE A 1 92 ? -10.406 10.062 -1.744 1 92.12 92 ILE A O 1
ATOM 720 N N . VAL A 1 93 ? -11.148 8.219 -2.734 1 91.75 93 VAL A N 1
ATOM 721 C CA . VAL A 1 93 ? -12.203 8.922 -3.455 1 91.75 93 VAL A CA 1
ATOM 722 C C . VAL A 1 93 ? -13.188 9.531 -2.459 1 91.75 93 VAL A C 1
ATOM 724 O O . VAL A 1 93 ? -13.602 10.68 -2.615 1 91.75 93 VAL A O 1
ATOM 727 N N . VAL A 1 94 ? -13.531 8.75 -1.442 1 91 94 VAL A N 1
ATOM 728 C CA . VAL A 1 94 ? -14.445 9.234 -0.414 1 91 94 VAL A CA 1
ATOM 729 C C . VAL A 1 94 ? -13.844 10.461 0.268 1 91 94 VAL A C 1
ATOM 731 O O . VAL A 1 94 ? -14.547 11.438 0.54 1 91 94 VAL A O 1
ATOM 734 N N . GLN A 1 95 ? -12.57 10.492 0.54 1 87.44 95 GLN A N 1
ATOM 735 C CA . GLN A 1 95 ? -11.906 11.625 1.176 1 87.44 95 GLN A CA 1
ATOM 736 C C . GLN A 1 95 ? -11.938 12.859 0.276 1 87.44 95 GLN A C 1
ATOM 738 O O . GLN A 1 95 ? -12.148 13.977 0.752 1 87.44 95 GLN A O 1
ATOM 743 N N . PHE A 1 96 ? -11.805 12.672 -0.988 1 85.5 96 PHE A N 1
ATOM 744 C CA . PHE A 1 96 ? -11.836 13.797 -1.918 1 85.5 96 PHE A CA 1
ATOM 745 C C . PHE A 1 96 ? -13.25 14.336 -2.061 1 85.5 96 PHE A C 1
ATOM 747 O O . PHE A 1 96 ? -13.438 15.539 -2.26 1 85.5 96 PHE A O 1
ATOM 754 N N . LEU A 1 97 ? -14.18 13.516 -1.916 1 85.12 97 LEU A N 1
ATOM 755 C CA . LEU A 1 97 ? -15.562 13.969 -1.978 1 85.12 97 LEU A CA 1
ATOM 756 C C . LEU A 1 97 ? -15.914 14.82 -0.764 1 85.12 97 LEU A C 1
ATOM 758 O O . LEU A 1 97 ? -16.656 15.797 -0.88 1 85.12 97 LEU A O 1
ATOM 762 N N . LYS A 1 98 ? -15.359 14.453 0.326 1 82.31 98 LYS A N 1
ATOM 763 C CA . LYS A 1 98 ? -15.57 15.227 1.547 1 82.31 98 LYS A CA 1
ATOM 764 C C . LYS A 1 98 ? -14.891 16.594 1.458 1 82.31 98 LYS A C 1
ATOM 766 O O . LYS A 1 98 ? -15.406 17.578 1.986 1 82.31 98 LYS A O 1
ATOM 771 N N . LEU A 1 99 ? -13.781 16.672 0.841 1 77.25 99 LEU A N 1
ATOM 772 C CA . LEU A 1 99 ? -13.055 17.922 0.646 1 77.25 99 LEU A CA 1
ATOM 773 C C . LEU A 1 99 ? -13.844 18.875 -0.243 1 77.25 99 LEU A C 1
ATOM 7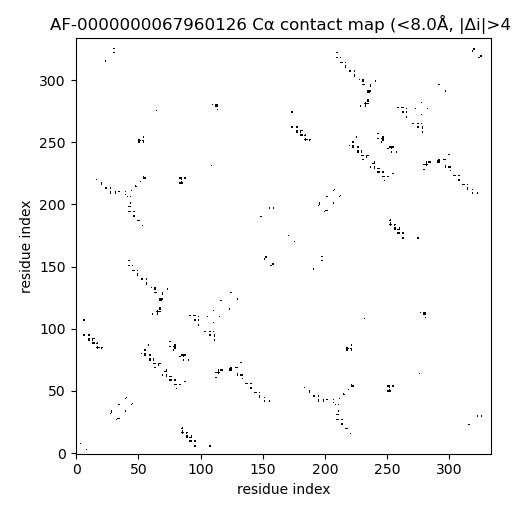75 O O . LEU A 1 99 ? -13.898 20.078 0.024 1 77.25 99 LEU A O 1
ATOM 779 N N . SER A 1 100 ? -14.305 18.375 -1.304 1 70.81 100 SER A N 1
ATOM 780 C CA . SER A 1 100 ? -15.062 19.203 -2.238 1 70.81 100 SER A CA 1
ATOM 781 C C . SER A 1 100 ? -16.281 19.812 -1.568 1 70.81 100 SER A C 1
ATOM 783 O O . SER A 1 100 ? -16.672 20.938 -1.883 1 70.81 100 SER A O 1
ATOM 785 N N . SER A 1 101 ? -16.719 19.172 -0.598 1 70.19 101 SER A N 1
ATOM 786 C CA . SER A 1 101 ? -17.891 19.688 0.096 1 70.19 101 SER A CA 1
ATOM 787 C C . SER A 1 101 ? -17.5 20.719 1.149 1 70.19 101 SER A C 1
ATOM 789 O O . SER A 1 101 ? -18.312 21.578 1.498 1 70.19 101 SER A O 1
ATOM 791 N N . GLN A 1 102 ? -16.141 20.469 1.565 1 61.75 102 GLN A N 1
ATOM 792 C CA . GLN A 1 102 ? -15.664 21.406 2.578 1 61.75 102 GLN A CA 1
ATOM 793 C C . GLN A 1 102 ? -14.797 22.5 1.951 1 61.75 102 GLN A C 1
ATOM 795 O O . GLN A 1 102 ? -14.023 22.234 1.032 1 61.75 102 GLN A O 1
ATOM 800 N N . GLU A 1 103 ? -15.195 23.594 1.577 1 59.09 103 GLU A N 1
ATOM 801 C CA . GLU A 1 103 ? -14.547 24.734 0.958 1 59.09 103 GLU A CA 1
ATOM 802 C C . GLU A 1 103 ? -13.156 24.984 1.549 1 59.09 103 GLU A C 1
ATOM 804 O O . GLU A 1 103 ? -12.812 26.109 1.894 1 59.09 103 GLU A O 1
ATOM 809 N N . SER A 1 104 ? -12.477 23.875 1.914 1 56.78 104 SER A N 1
ATOM 810 C CA . SER A 1 104 ? -11.281 24.266 2.654 1 56.78 104 SER A CA 1
ATOM 811 C C . SER A 1 104 ? -10.133 24.609 1.712 1 56.78 104 SER A C 1
ATOM 813 O O . SER A 1 104 ? -9.969 23.969 0.671 1 56.78 104 SER A O 1
ATOM 815 N N . SER A 1 105 ? -9.609 25.75 1.762 1 59.69 105 SER A N 1
ATOM 816 C CA . SER A 1 105 ? -8.453 26.391 1.141 1 59.69 105 SER A CA 1
ATOM 817 C C . SER A 1 105 ? -7.195 25.547 1.307 1 59.69 105 SER A C 1
ATOM 819 O O . SER A 1 105 ? -6.137 25.891 0.773 1 59.69 105 SER A O 1
ATOM 821 N N . GLN A 1 106 ? -7.359 24.422 1.938 1 60.75 106 GLN A N 1
ATOM 822 C CA . GLN A 1 106 ? -6.129 23.688 2.232 1 60.75 106 GLN A CA 1
ATOM 823 C C . GLN A 1 106 ? -5.727 22.797 1.062 1 60.75 106 GLN A C 1
ATOM 825 O O . GLN A 1 106 ? -6.555 22.453 0.213 1 60.75 106 GLN A O 1
ATOM 830 N N . ASP A 1 107 ? -4.453 22.578 0.886 1 70.62 107 ASP A N 1
ATOM 831 C CA . ASP A 1 107 ? -3.885 21.656 -0.095 1 70.62 107 ASP A CA 1
ATOM 832 C C . ASP A 1 107 ? -4.594 20.297 -0.054 1 70.62 107 ASP A C 1
ATOM 834 O O . ASP A 1 107 ? -4.723 19.703 1.011 1 70.62 107 ASP A O 1
ATOM 838 N N . PRO A 1 108 ? -5.238 19.969 -1.096 1 71.31 108 PRO A N 1
ATOM 839 C CA . PRO A 1 108 ? -6.02 18.734 -1.169 1 71.31 108 PRO A CA 1
ATOM 840 C C . PRO A 1 108 ? -5.242 17.516 -0.673 1 71.31 108 PRO A C 1
ATOM 842 O O . PRO A 1 108 ? -5.824 16.625 -0.045 1 71.31 108 PRO A O 1
ATOM 845 N N . MET A 1 109 ? -3.947 17.469 -0.865 1 71.12 109 MET A N 1
ATOM 846 C CA . MET A 1 109 ? -3.143 16.328 -0.445 1 71.12 109 MET A CA 1
ATOM 847 C C . MET A 1 109 ? -2.99 16.297 1.072 1 71.12 109 MET A C 1
ATOM 849 O O . MET A 1 109 ? -3.055 15.227 1.686 1 71.12 109 MET A O 1
ATOM 853 N N . THR A 1 110 ? -2.842 17.469 1.579 1 67.44 110 THR A N 1
ATOM 854 C CA . THR A 1 110 ? -2.73 17.547 3.031 1 67.44 110 THR A CA 1
ATOM 855 C C . THR A 1 110 ? -4.031 17.109 3.699 1 67.44 110 THR A C 1
ATOM 857 O O . THR A 1 110 ? -4.008 16.469 4.75 1 67.44 110 THR A O 1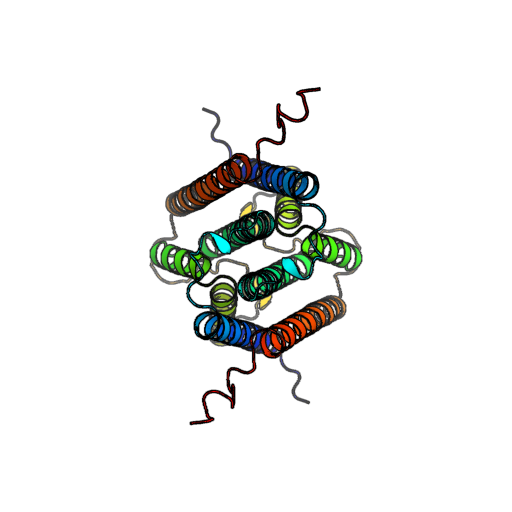
ATOM 860 N N . TYR A 1 111 ? -5.062 17.422 3.002 1 70.31 111 TYR A N 1
ATOM 861 C CA . TYR A 1 111 ? -6.359 17.047 3.557 1 70.31 111 TYR A CA 1
ATOM 862 C C . TYR A 1 111 ? -6.539 15.539 3.561 1 70.31 111 TYR A C 1
ATOM 864 O O . TYR A 1 111 ? -7.047 14.969 4.531 1 70.31 111 TYR A O 1
ATOM 872 N N . VAL A 1 112 ? -6.121 14.891 2.539 1 73.25 112 VAL A N 1
ATOM 873 C CA . VAL A 1 112 ? -6.312 13.453 2.4 1 73.25 112 VAL A CA 1
ATOM 874 C C . VAL A 1 112 ? -5.383 12.719 3.361 1 73.25 112 VAL A C 1
ATOM 876 O O . VAL A 1 112 ? -5.73 11.648 3.871 1 73.25 112 VAL A O 1
ATOM 879 N N . LEU A 1 113 ? -4.258 13.242 3.666 1 72.81 113 LEU A N 1
ATOM 880 C CA . LEU A 1 113 ? -3.232 12.555 4.434 1 72.81 113 LEU A CA 1
ATOM 881 C C . LEU A 1 113 ? -3.418 12.789 5.93 1 72.81 113 LEU A C 1
ATOM 883 O O . LEU A 1 113 ? -3.143 11.906 6.742 1 72.81 113 LEU A O 1
ATOM 887 N N . LEU A 1 114 ? -3.984 14.055 6.254 1 69.62 114 LEU A N 1
ATOM 888 C CA . LEU A 1 114 ? -4.02 14.414 7.668 1 69.62 114 LEU A CA 1
ATOM 889 C C . LEU A 1 114 ? -5.426 14.25 8.234 1 69.62 114 LEU A C 1
ATOM 891 O O . LEU A 1 114 ? -6.402 14.203 7.477 1 69.62 114 LEU A O 1
ATOM 895 N N . ARG A 1 115 ? -5.387 14.008 9.531 1 65 115 ARG A N 1
ATOM 896 C CA . ARG A 1 115 ? -6.633 13.938 10.281 1 65 115 ARG A CA 1
ATOM 897 C C . ARG A 1 115 ? -7.238 15.32 10.477 1 65 115 ARG A C 1
ATOM 899 O O . ARG A 1 115 ? -6.527 16.281 10.789 1 65 115 ARG A O 1
ATOM 906 N N . HIS A 1 116 ? -8.352 15.516 9.906 1 61.59 116 HIS A N 1
ATOM 907 C CA . HIS A 1 116 ? -9.008 16.797 10.172 1 61.59 116 HIS A CA 1
ATOM 908 C C . HIS A 1 116 ? -9.984 16.672 11.344 1 61.59 116 HIS A C 1
ATOM 910 O O . HIS A 1 116 ? -10.758 15.727 11.414 1 61.59 116 HIS A O 1
ATOM 916 N N . PRO A 1 117 ? -9.516 17.328 12.539 1 51.66 117 PRO A N 1
ATOM 917 C CA . PRO A 1 117 ? -10.414 17.297 13.695 1 51.66 117 PRO A CA 1
ATOM 918 C C . PRO A 1 117 ? -11.867 17.609 13.32 1 51.66 117 PRO A C 1
ATOM 920 O O . PRO A 1 117 ? -12.133 18.609 12.641 1 51.66 117 PRO A O 1
ATOM 923 N N . HIS A 1 118 ? -12.516 16.703 12.734 1 49.94 118 HIS A N 1
ATOM 924 C CA . HIS A 1 118 ? -13.938 17.016 12.625 1 49.94 118 HIS A CA 1
ATOM 925 C C . HIS A 1 118 ? -14.438 17.75 13.867 1 49.94 118 HIS A C 1
ATOM 927 O O . HIS A 1 118 ? -14.125 17.344 14.992 1 49.94 118 HIS A O 1
ATOM 933 N N . LYS A 1 119 ? -14.867 18.969 13.758 1 45.69 119 LYS A N 1
ATOM 934 C CA . LYS A 1 119 ? -15.68 19.703 14.727 1 45.69 119 LYS A CA 1
ATOM 935 C C . LYS A 1 119 ? -16.656 18.781 15.438 1 45.69 119 LYS A C 1
ATOM 937 O O . LYS A 1 119 ? -17.484 19.234 16.234 1 45.69 119 LYS A O 1
ATOM 942 N N . SER A 1 120 ? -17.031 17.656 14.93 1 44.31 120 SER A N 1
ATOM 943 C CA . SER A 1 120 ? -18.188 17.125 15.633 1 44.31 120 SER A CA 1
ATOM 944 C C . SER A 1 120 ? -17.812 16.672 17.047 1 44.31 120 SER A C 1
ATOM 946 O O . SER A 1 120 ? -16.672 16.297 17.297 1 44.31 120 SER A O 1
ATOM 948 N N . GLY A 1 121 ? -18.422 16.969 18.031 1 43.41 121 GLY A N 1
ATOM 949 C CA . GLY A 1 121 ? -18.531 16.688 19.453 1 43.41 121 GLY A CA 1
ATOM 950 C C . GLY A 1 121 ? -18.047 15.297 19.828 1 43.41 121 GLY A C 1
ATOM 951 O O . GLY A 1 121 ? -18.281 14.82 20.938 1 43.41 121 GLY A O 1
ATOM 952 N N . ILE A 1 122 ? -17.891 14.453 18.828 1 48.84 122 ILE A N 1
ATOM 953 C CA . ILE A 1 122 ? -17.594 13.109 19.312 1 48.84 122 ILE A CA 1
ATOM 954 C C . ILE A 1 122 ? -16.141 13.039 19.781 1 48.84 122 ILE A C 1
ATOM 956 O O . ILE A 1 122 ? -15.242 13.562 19.125 1 48.84 122 ILE A O 1
ATOM 960 N N . GLU A 1 123 ? -15.852 12.594 20.938 1 52.25 123 GLU A N 1
ATOM 961 C CA . GLU A 1 123 ? -14.617 12.484 21.703 1 52.25 123 GLU A CA 1
ATOM 962 C C . GLU A 1 123 ? -13.484 11.945 20.828 1 52.25 123 GLU A C 1
ATOM 964 O O . GLU A 1 123 ? -13.656 10.945 20.125 1 52.25 123 GLU A O 1
ATOM 969 N N . PRO A 1 124 ? -12.445 12.766 20.609 1 55 124 PRO A N 1
ATOM 970 C CA . PRO A 1 124 ? -11.195 12.398 19.938 1 55 124 PRO A CA 1
ATOM 971 C C . PRO A 1 124 ? -10.773 10.961 20.234 1 55 124 PRO A C 1
ATOM 973 O O . PRO A 1 124 ? -11.055 10.438 21.328 1 55 124 PRO A O 1
ATOM 976 N N . LYS A 1 125 ? -10.805 10.07 19.156 1 59.12 125 LYS A N 1
ATOM 977 C CA . LYS A 1 125 ? -10.219 8.758 19.422 1 59.12 125 LYS A CA 1
ATOM 978 C C . LYS A 1 125 ? -9.094 8.859 20.453 1 59.12 125 LYS A C 1
ATOM 980 O O . LYS A 1 125 ? -8.172 9.664 20.297 1 59.12 125 LYS A O 1
ATOM 985 N N . THR A 1 126 ? -9.492 8.312 21.703 1 61.53 126 THR A N 1
ATOM 986 C CA . THR A 1 126 ? -8.414 8.305 22.688 1 61.53 126 THR A CA 1
ATOM 987 C C . THR A 1 126 ? -7.18 7.594 22.141 1 61.53 126 THR A C 1
ATOM 989 O O . THR A 1 126 ? -7.297 6.707 21.297 1 61.53 126 THR A O 1
ATOM 992 N N . LYS A 1 127 ? -6.074 8.141 22.281 1 65.69 127 LYS A N 1
ATOM 993 C CA . LYS A 1 127 ? -4.766 7.574 21.969 1 65.69 127 LYS A CA 1
ATOM 994 C C . LYS A 1 127 ? -4.738 6.074 22.234 1 65.69 127 LYS A C 1
ATOM 996 O O . LYS A 1 127 ? -4.168 5.312 21.438 1 65.69 127 LYS A O 1
ATOM 1001 N N . CYS A 1 128 ? -5.641 5.711 23.188 1 65.94 128 CYS A N 1
ATOM 1002 C CA . CYS A 1 128 ? -5.625 4.309 23.594 1 65.94 128 CYS A CA 1
ATOM 1003 C C . CYS A 1 128 ? -6.301 3.432 22.547 1 65.94 128 CYS A C 1
ATOM 1005 O O . CYS A 1 128 ? -5.852 2.312 22.297 1 65.94 128 CYS A O 1
ATOM 1007 N N . SER A 1 129 ? -7.254 3.992 21.938 1 75.62 129 SER A N 1
ATOM 1008 C CA . SER A 1 129 ? -7.992 3.197 20.969 1 75.62 129 SER A CA 1
ATOM 1009 C C . SER A 1 129 ? -7.18 2.986 19.688 1 75.62 129 SER A C 1
ATOM 1011 O O . SER A 1 129 ? -7.164 1.889 19.125 1 75.62 129 SER A O 1
ATOM 1013 N N . VAL A 1 130 ? -6.422 3.943 19.359 1 75.62 130 VAL A N 1
ATOM 1014 C CA . VAL A 1 130 ? -5.582 3.859 18.156 1 75.62 130 VAL A CA 1
ATOM 1015 C C . VAL A 1 130 ? -4.496 2.807 18.359 1 75.62 130 VAL A C 1
ATOM 1017 O O . VAL A 1 130 ? -4.25 1.979 17.484 1 75.62 130 VAL A O 1
ATOM 1020 N N . VAL A 1 131 ? -3.988 2.771 19.562 1 77.75 131 VAL A N 1
ATOM 1021 C CA . VAL A 1 131 ? -2.902 1.851 19.891 1 77.75 131 VAL A CA 1
ATOM 1022 C C . VAL A 1 131 ? -3.428 0.417 19.906 1 77.75 131 VAL A C 1
ATOM 1024 O O . VAL A 1 131 ? -2.777 -0.493 19.375 1 77.75 131 VAL A O 1
ATOM 1027 N N . ALA A 1 132 ? -4.605 0.316 20.359 1 80.81 132 ALA A N 1
ATOM 1028 C CA . ALA A 1 132 ? -5.211 -1.011 20.438 1 80.81 132 ALA A CA 1
ATOM 1029 C C . ALA A 1 132 ? -5.496 -1.569 19.047 1 80.81 132 ALA A C 1
ATOM 1031 O O . ALA A 1 132 ? -5.23 -2.742 18.766 1 80.81 132 ALA A O 1
ATOM 1032 N N . ILE A 1 133 ? -5.922 -0.739 18.156 1 79.25 133 ILE A N 1
ATOM 1033 C CA . ILE A 1 133 ? -6.266 -1.16 16.797 1 79.25 133 ILE A CA 1
ATOM 1034 C C . ILE A 1 133 ? -4.996 -1.534 16.031 1 79.25 133 ILE A C 1
ATOM 1036 O O . ILE A 1 133 ? -4.957 -2.555 15.344 1 79.25 133 ILE A O 1
ATOM 1040 N N . LEU A 1 134 ? -4 -0.838 16.25 1 80.44 134 LEU A N 1
ATOM 1041 C CA . LEU A 1 134 ? -2.736 -1.104 15.578 1 80.44 134 LEU A CA 1
ATOM 1042 C C . LEU A 1 134 ? -2.094 -2.381 16.109 1 80.44 134 LEU A C 1
ATOM 1044 O O . LEU A 1 134 ? -1.529 -3.162 15.336 1 80.44 134 LEU A O 1
ATOM 1048 N N . ARG A 1 135 ? -2.346 -2.588 17.406 1 81.31 135 ARG A N 1
ATOM 1049 C CA . ARG A 1 135 ? -1.814 -3.809 18 1 81.31 135 ARG A CA 1
ATOM 1050 C C . ARG A 1 135 ? -2.49 -5.043 17.422 1 81.31 135 ARG A C 1
ATOM 1052 O O . ARG A 1 135 ? -1.821 -6.027 17.094 1 81.31 135 ARG A O 1
ATOM 1059 N N . ILE A 1 136 ? -3.695 -4.934 17.172 1 79.31 136 ILE A N 1
ATOM 1060 C CA . ILE A 1 136 ? -4.453 -6.055 16.625 1 79.31 136 ILE A CA 1
ATOM 1061 C C . ILE A 1 136 ? -4.074 -6.273 15.164 1 79.31 136 ILE A C 1
ATOM 1063 O O . ILE A 1 136 ? -3.799 -7.402 14.75 1 79.31 136 ILE A O 1
ATOM 1067 N N . LEU A 1 137 ? -3.971 -5.254 14.469 1 83.5 137 LEU A N 1
ATOM 1068 C CA . LEU A 1 137 ? -3.65 -5.316 13.047 1 83.5 137 LEU A CA 1
ATOM 1069 C C . LEU A 1 137 ? -2.279 -5.949 12.828 1 83.5 137 LEU A C 1
ATOM 1071 O O . LEU A 1 137 ? -2.141 -6.875 12.023 1 83.5 137 LEU A O 1
ATOM 1075 N N . PHE A 1 138 ? -1.321 -5.66 13.594 1 83 138 PHE A N 1
ATOM 1076 C CA . PHE A 1 138 ? 0.045 -6.117 13.375 1 83 138 PHE A CA 1
ATOM 1077 C C . PHE A 1 138 ? 0.249 -7.508 13.961 1 83 138 PHE A C 1
ATOM 1079 O O . PHE A 1 138 ? 1.087 -8.273 13.484 1 83 138 PHE A O 1
ATOM 1086 N N . SER A 1 139 ? -0.635 -7.816 14.906 1 81.44 139 SER A N 1
ATOM 1087 C CA . SER A 1 139 ? -0.625 -9.188 15.406 1 81.44 139 SER A CA 1
ATOM 1088 C C . SER A 1 139 ? -1.155 -10.164 14.359 1 81.44 139 SER A C 1
ATOM 1090 O O . SER A 1 139 ? -0.554 -11.211 14.117 1 81.44 139 SER A O 1
ATOM 1092 N N . VAL A 1 140 ? -2.193 -9.727 13.68 1 80.19 140 VAL A N 1
ATOM 1093 C CA . VAL A 1 140 ? -2.777 -10.562 12.633 1 80.19 140 VAL A CA 1
ATOM 1094 C C . VAL A 1 140 ? -1.796 -10.695 11.469 1 80.19 140 VAL A C 1
ATOM 1096 O O . VAL A 1 140 ? -1.579 -11.789 10.953 1 80.19 140 VAL A O 1
ATOM 1099 N N . LEU A 1 141 ? -1.159 -9.609 11.156 1 83.5 141 LEU A N 1
ATOM 1100 C CA . LEU A 1 141 ? -0.161 -9.641 10.094 1 83.5 141 LEU A CA 1
ATOM 1101 C C . LEU A 1 141 ? 0.999 -10.562 10.461 1 83.5 141 LEU A C 1
ATOM 1103 O O . LEU A 1 141 ? 1.48 -11.328 9.625 1 83.5 141 LEU A O 1
ATOM 1107 N N . GLY A 1 142 ? 1.339 -10.492 11.758 1 79.5 142 GLY A N 1
ATOM 1108 C CA . GLY A 1 142 ? 2.4 -11.367 12.227 1 79.5 142 GLY A CA 1
ATOM 1109 C C . GLY A 1 142 ? 2.062 -12.844 12.102 1 79.5 142 GLY A C 1
ATOM 1110 O O . GLY A 1 142 ? 2.883 -13.633 11.641 1 79.5 142 GLY A O 1
ATOM 1111 N N . VAL A 1 143 ? 0.863 -13.164 12.297 1 78.81 143 VAL A N 1
ATOM 1112 C CA . VAL A 1 143 ? 0.405 -14.547 12.227 1 78.81 143 VAL A CA 1
ATOM 1113 C C . VAL A 1 143 ? 0.366 -15.008 10.773 1 78.81 143 VAL A C 1
ATOM 1115 O O . VAL A 1 143 ? 0.795 -16.125 10.461 1 78.81 143 VAL A O 1
ATOM 1118 N N . VAL A 1 144 ? -0.058 -14.164 9.953 1 77 144 VAL A N 1
ATOM 1119 C CA . VAL A 1 144 ? -0.141 -14.5 8.539 1 77 144 VAL A CA 1
ATOM 1120 C C . VAL A 1 144 ? 1.263 -14.695 7.969 1 77 144 VAL A C 1
ATOM 1122 O O . VAL A 1 144 ? 1.512 -15.641 7.215 1 77 144 VAL A O 1
ATOM 1125 N N . MET A 1 145 ? 2.164 -13.836 8.438 1 80.38 145 MET A N 1
ATOM 1126 C CA . MET A 1 145 ? 3.539 -13.914 7.953 1 80.38 145 MET A CA 1
ATOM 1127 C C . MET A 1 145 ? 4.215 -15.188 8.453 1 80.38 145 MET A C 1
ATOM 1129 O O . MET A 1 145 ? 4.906 -15.867 7.688 1 80.38 145 MET A O 1
ATOM 1133 N N . LEU A 1 146 ? 3.953 -15.5 9.641 1 77.88 146 LEU A N 1
ATOM 1134 C CA . LEU A 1 146 ? 4.516 -16.719 10.219 1 77.88 146 LEU A CA 1
ATOM 1135 C C . LEU A 1 146 ? 3.926 -17.953 9.547 1 77.88 146 LEU A C 1
ATOM 1137 O O . LEU A 1 146 ? 4.652 -18.906 9.234 1 77.88 146 LEU A O 1
ATOM 1141 N N . GLY A 1 147 ? 2.67 -17.906 9.312 1 76.69 147 GLY A N 1
ATOM 1142 C CA . GLY A 1 147 ? 2.027 -19.016 8.625 1 76.69 147 GLY A CA 1
ATOM 1143 C C . GLY A 1 147 ? 2.551 -19.234 7.219 1 76.69 147 GLY A C 1
ATOM 1144 O O . GLY A 1 147 ? 2.779 -20.375 6.809 1 76.69 147 GLY A O 1
ATOM 1145 N N . THR A 1 148 ? 2.771 -18.203 6.57 1 77.25 148 THR A N 1
ATOM 1146 C CA . THR A 1 148 ? 3.299 -18.297 5.215 1 77.25 148 THR A CA 1
ATOM 1147 C C . THR A 1 148 ? 4.734 -18.812 5.227 1 77.25 148 THR A C 1
ATOM 1149 O O . THR A 1 148 ? 5.125 -19.609 4.371 1 77.25 148 THR A O 1
ATOM 1152 N N . LEU A 1 149 ? 5.516 -18.328 6.188 1 74.69 149 LEU A N 1
ATOM 1153 C CA . LEU A 1 149 ? 6.891 -18.781 6.305 1 74.69 149 LEU A CA 1
ATOM 1154 C C . LEU A 1 149 ? 6.941 -20.281 6.578 1 74.69 149 LEU A C 1
ATOM 1156 O O . LEU A 1 149 ? 7.711 -21.016 5.949 1 74.69 149 LEU A O 1
ATOM 1160 N N . VAL A 1 150 ? 6.129 -20.703 7.457 1 73.69 150 VAL A N 1
ATOM 1161 C CA . VAL A 1 150 ? 6.066 -22.109 7.809 1 73.69 150 VAL A CA 1
ATOM 1162 C C . VAL A 1 150 ? 5.578 -22.922 6.605 1 73.69 150 VAL A C 1
ATOM 1164 O O . VAL A 1 150 ? 6.125 -23.984 6.301 1 73.69 150 VAL A O 1
ATOM 1167 N N . TYR A 1 151 ? 4.605 -22.406 5.953 1 74.38 151 TYR A N 1
ATOM 1168 C CA . TYR A 1 151 ? 4.051 -23.062 4.777 1 74.38 151 TYR A CA 1
ATOM 1169 C C . TYR A 1 151 ? 5.113 -23.234 3.693 1 74.38 151 TYR A C 1
ATOM 1171 O O . TYR A 1 151 ? 5.242 -24.297 3.1 1 74.38 151 TYR A O 1
ATOM 1179 N N . THR A 1 152 ? 5.852 -22.266 3.447 1 74 152 THR A N 1
ATOM 1180 C CA . THR A 1 152 ? 6.887 -22.312 2.418 1 74 152 THR A CA 1
ATOM 1181 C C . THR A 1 152 ? 8.008 -23.266 2.828 1 74 152 THR A C 1
ATOM 1183 O O . THR A 1 152 ? 8.57 -23.969 1.987 1 74 152 THR A O 1
ATOM 1186 N N . LEU A 1 153 ? 8.281 -23.297 4.098 1 71.19 153 LEU A N 1
ATOM 1187 C CA . LEU A 1 153 ? 9.344 -24.172 4.598 1 71.19 153 LEU A CA 1
ATOM 1188 C C . LEU A 1 153 ? 8.938 -25.641 4.496 1 71.19 153 LEU A C 1
ATOM 1190 O O . LEU A 1 153 ? 9.766 -26.484 4.156 1 71.19 153 LEU A O 1
ATOM 1194 N N . VAL A 1 154 ? 7.672 -25.859 4.734 1 70.75 154 VAL A N 1
ATOM 1195 C CA . VAL A 1 154 ? 7.188 -27.234 4.766 1 70.75 154 VAL A CA 1
ATOM 1196 C C . VAL A 1 154 ? 7.004 -27.75 3.338 1 70.75 154 VAL A C 1
ATOM 1198 O O . VAL A 1 154 ? 7.328 -28.906 3.039 1 70.75 154 VAL A O 1
ATOM 1201 N N . THR A 1 155 ? 6.418 -26.984 2.496 1 67.25 155 THR A N 1
ATOM 1202 C CA . THR A 1 155 ? 6.102 -27.453 1.147 1 67.25 155 THR A CA 1
ATOM 1203 C C . THR A 1 155 ? 7.344 -27.422 0.263 1 67.25 155 THR A C 1
ATOM 1205 O O . THR A 1 155 ? 7.52 -28.281 -0.602 1 67.25 155 THR A O 1
ATOM 1208 N N . ASP A 1 156 ? 8.086 -26.344 0.237 1 62.72 156 ASP A N 1
ATOM 1209 C CA . ASP A 1 156 ? 9.219 -26.25 -0.675 1 62.72 156 ASP A CA 1
ATOM 1210 C C . ASP A 1 156 ? 10.5 -26.781 -0.028 1 62.72 156 ASP A C 1
ATOM 1212 O O . ASP A 1 156 ? 11.547 -26.844 -0.676 1 62.72 156 ASP A O 1
ATOM 1216 N N . GLY A 1 157 ? 10.438 -27.594 0.948 1 53.88 157 GLY A N 1
ATOM 1217 C CA . GLY A 1 157 ? 11.516 -28.328 1.592 1 53.88 157 GLY A CA 1
ATOM 1218 C C . GLY A 1 157 ? 12.477 -27.438 2.352 1 53.88 157 GLY A C 1
ATOM 1219 O O . GLY A 1 157 ? 12.562 -26.234 2.088 1 53.88 157 GLY A O 1
ATOM 1220 N N . SER A 1 158 ? 12.664 -27.594 3.629 1 50.59 158 SER A N 1
ATOM 1221 C CA . SER A 1 158 ? 13.75 -27 4.398 1 50.59 158 SER A CA 1
ATOM 1222 C C . SER A 1 158 ? 15.016 -26.859 3.555 1 50.59 158 SER A C 1
ATOM 1224 O O . SER A 1 158 ? 15.367 -27.781 2.807 1 50.59 158 SER A O 1
ATOM 1226 N N . PRO A 1 159 ? 15.32 -25.594 3.127 1 45.41 159 PRO A N 1
ATOM 1227 C CA . PRO A 1 159 ? 16.578 -25.594 2.365 1 45.41 159 PRO A CA 1
ATOM 1228 C C . PRO A 1 159 ? 17.562 -26.656 2.844 1 45.41 159 PRO A C 1
ATOM 1230 O O . PRO A 1 159 ? 18.594 -26.875 2.209 1 45.41 159 PRO A O 1
ATOM 1233 N N . PHE A 1 160 ? 17.562 -27.047 4.152 1 39.31 160 PHE A N 1
ATOM 1234 C CA . PHE A 1 160 ? 18.453 -28.094 4.609 1 39.31 160 PHE A CA 1
ATOM 1235 C C . PHE A 1 160 ? 18.016 -29.453 4.062 1 39.31 160 PHE A C 1
ATOM 1237 O O . PHE A 1 160 ? 17.281 -30.188 4.719 1 39.31 160 PHE A O 1
ATOM 1244 N N . ARG A 1 161 ? 17.531 -29.469 3.006 1 40.59 161 ARG A N 1
ATOM 1245 C CA . ARG A 1 161 ? 17.422 -30.781 2.383 1 40.59 161 ARG A CA 1
ATOM 1246 C C . ARG A 1 161 ? 18.641 -31.641 2.723 1 40.59 161 ARG A C 1
ATOM 1248 O O . ARG A 1 161 ? 19.781 -31.281 2.396 1 40.59 161 ARG A O 1
ATOM 1255 N N . THR A 1 162 ? 18.609 -32.281 3.736 1 38.31 162 THR A N 1
ATOM 1256 C CA . THR A 1 162 ? 19.547 -33.344 4.125 1 38.31 162 THR A CA 1
ATOM 1257 C C . THR A 1 162 ? 19.812 -34.281 2.953 1 38.31 162 THR A C 1
ATOM 1259 O O . THR A 1 162 ? 20.719 -35.094 3.016 1 38.31 162 THR A O 1
ATOM 1262 N N . GLU A 1 163 ? 18.797 -34.438 2.062 1 41.44 163 GLU A N 1
ATOM 1263 C CA . GLU A 1 163 ? 19.141 -35.375 1.005 1 41.44 163 GLU A CA 1
ATOM 1264 C C . GLU A 1 163 ? 20.312 -34.844 0.164 1 41.44 163 GLU A C 1
ATOM 1266 O O . GLU A 1 163 ? 20.969 -35.625 -0.529 1 41.44 163 GLU A O 1
ATOM 1271 N N . LEU A 1 164 ? 20.359 -33.531 -0.007 1 37.5 164 LEU A N 1
ATOM 1272 C CA . LEU A 1 164 ? 21.547 -33.094 -0.726 1 37.5 164 LEU A CA 1
ATOM 1273 C C . LEU A 1 164 ? 22.797 -33.312 0.106 1 37.5 164 LEU A C 1
ATOM 1275 O O . LEU A 1 164 ? 23.922 -33.094 -0.381 1 37.5 164 LEU A O 1
ATOM 1279 N N . LEU A 1 165 ? 22.547 -33.469 1.425 1 31.42 165 LEU A N 1
ATOM 1280 C CA . LEU A 1 165 ? 23.75 -33.875 2.154 1 31.42 165 LEU A CA 1
ATOM 1281 C C . LEU A 1 165 ? 23.953 -35.375 2.061 1 31.42 165 LEU A C 1
ATOM 1283 O O . LEU A 1 165 ? 24.844 -35.938 2.727 1 31.42 165 LEU A O 1
ATOM 1287 N N . THR A 1 166 ? 23.016 -36.094 1.569 1 30.42 166 THR A N 1
ATOM 1288 C CA . THR A 1 166 ? 23.484 -37.469 1.382 1 30.42 166 THR A CA 1
ATOM 1289 C C . THR A 1 166 ? 24.359 -37.562 0.132 1 30.42 166 THR A C 1
ATOM 1291 O O . THR A 1 166 ? 23.969 -37.094 -0.943 1 30.42 166 THR A O 1
ATOM 1294 N N . PRO A 1 167 ? 25.594 -37.969 0.265 1 35.62 167 PRO A N 1
ATOM 1295 C CA . PRO A 1 167 ? 26.438 -38.312 -0.892 1 35.62 167 PRO A CA 1
ATOM 1296 C C . PRO A 1 167 ? 25.75 -39.25 -1.876 1 35.62 167 PRO A C 1
ATOM 1298 O O . PRO A 1 167 ? 24.875 -40.031 -1.483 1 35.62 167 PRO A O 1
ATOM 1301 N N . MET B 1 1 ? 9.297 -1.207 32.906 1 35.97 1 MET B N 1
ATOM 1302 C CA . MET B 1 1 ? 9.133 -1.571 31.516 1 35.97 1 MET B CA 1
ATOM 1303 C C . MET B 1 1 ? 9.164 -0.334 30.625 1 35.97 1 MET B C 1
ATOM 1305 O O . MET B 1 1 ? 8.375 0.592 30.812 1 35.97 1 MET B O 1
ATOM 1309 N N . ALA B 1 2 ? 10.211 0.05 30.156 1 47.44 2 ALA B N 1
ATOM 1310 C CA . ALA B 1 2 ? 10.461 1.333 29.5 1 47.44 2 ALA B CA 1
ATOM 1311 C C . ALA B 1 2 ? 9.375 1.648 28.484 1 47.44 2 ALA B C 1
ATOM 1313 O O . ALA B 1 2 ? 9.016 0.793 27.672 1 47.44 2 ALA B O 1
ATOM 1314 N N . THR B 1 3 ? 8.406 2.432 28.734 1 56.16 3 THR B N 1
ATOM 1315 C CA . THR B 1 3 ? 7.336 2.885 27.844 1 56.16 3 THR B CA 1
ATOM 1316 C C . THR B 1 3 ? 7.879 3.213 26.453 1 56.16 3 THR B C 1
ATOM 1318 O O . THR B 1 3 ? 8.672 4.145 26.297 1 56.16 3 THR B O 1
ATOM 1321 N N . ILE B 1 4 ? 8.125 2.207 25.734 1 63.81 4 ILE B N 1
ATOM 1322 C CA . ILE B 1 4 ? 8.578 2.48 24.375 1 63.81 4 ILE B CA 1
ATOM 1323 C C . ILE B 1 4 ? 7.68 3.539 23.734 1 63.81 4 ILE B C 1
ATOM 1325 O O . ILE B 1 4 ? 6.453 3.395 23.719 1 63.81 4 ILE B O 1
ATOM 1329 N N . SER B 1 5 ? 8.305 4.625 23.547 1 78.25 5 SER B N 1
ATOM 1330 C CA . SER B 1 5 ? 7.566 5.688 22.875 1 78.25 5 SER B CA 1
ATOM 1331 C C . SER B 1 5 ? 6.98 5.203 21.547 1 78.25 5 SER B C 1
ATOM 1333 O O . SER B 1 5 ? 7.48 4.246 20.969 1 78.25 5 SER B O 1
ATOM 1335 N N . LEU B 1 6 ? 5.887 5.625 21.203 1 76.19 6 LEU B N 1
ATOM 1336 C CA . LEU B 1 6 ? 5.152 5.246 20 1 76.19 6 LEU B CA 1
ATOM 1337 C C . LEU B 1 6 ? 6.059 5.293 18.766 1 76.19 6 LEU B C 1
ATOM 1339 O O . LEU B 1 6 ? 6.102 4.34 17.984 1 76.19 6 LEU B O 1
ATOM 1343 N N . PRO B 1 7 ? 6.898 6.316 18.609 1 78.5 7 PRO B N 1
ATOM 1344 C CA . PRO B 1 7 ? 7.781 6.355 17.438 1 78.5 7 PRO B CA 1
ATOM 1345 C C . PRO B 1 7 ? 8.805 5.223 17.438 1 78.5 7 PRO B C 1
ATOM 1347 O O . PRO B 1 7 ? 9.078 4.641 16.391 1 78.5 7 PRO B O 1
ATOM 1350 N N . ASN B 1 8 ? 9.297 4.941 18.531 1 82.5 8 ASN B N 1
ATOM 1351 C CA . ASN B 1 8 ? 10.281 3.865 18.641 1 82.5 8 ASN B CA 1
ATOM 1352 C C . ASN B 1 8 ? 9.641 2.5 18.391 1 82.5 8 ASN B C 1
ATOM 1354 O O . ASN B 1 8 ? 10.258 1.621 17.781 1 82.5 8 ASN B O 1
ATOM 1358 N N . GLY B 1 9 ? 8.492 2.422 18.922 1 83.38 9 GLY B N 1
ATOM 1359 C CA . GLY B 1 9 ? 7.762 1.188 18.672 1 83.38 9 GLY B CA 1
ATOM 1360 C C . GLY B 1 9 ? 7.473 0.947 17.203 1 83.38 9 GLY B C 1
ATOM 1361 O O . GLY B 1 9 ? 7.641 -0.169 16.703 1 83.38 9 GLY B O 1
ATOM 1362 N N . LEU B 1 10 ? 7.086 1.969 16.516 1 83.44 10 LEU B N 1
ATOM 1363 C CA . LEU B 1 10 ? 6.777 1.86 15.094 1 83.44 10 LEU B CA 1
ATOM 1364 C C . LEU B 1 10 ? 8.047 1.617 14.281 1 83.44 10 LEU B C 1
ATOM 1366 O O . LEU B 1 10 ? 8.039 0.827 13.336 1 83.44 10 LEU B O 1
ATOM 1370 N N . LYS B 1 11 ? 9.062 2.23 14.703 1 87.31 11 LYS B N 1
ATOM 1371 C CA . LYS B 1 11 ? 10.344 2.033 14.039 1 87.31 11 LYS B CA 1
ATOM 1372 C C . LYS B 1 11 ? 10.789 0.576 14.117 1 87.31 11 LYS B C 1
ATOM 1374 O O . LYS B 1 11 ? 11.188 -0.015 13.109 1 87.31 11 LYS B O 1
ATOM 1379 N N . THR B 1 12 ? 10.727 0.081 15.258 1 88.75 12 THR B N 1
ATOM 1380 C CA . THR B 1 12 ? 11.125 -1.307 15.469 1 88.75 12 THR B CA 1
ATOM 1381 C C . THR B 1 12 ? 10.211 -2.256 14.703 1 88.75 12 THR B C 1
ATOM 1383 O O . THR B 1 12 ? 10.68 -3.193 14.055 1 88.75 12 THR B O 1
ATOM 1386 N N . LEU B 1 13 ? 8.977 -1.962 14.75 1 88 13 LEU B N 1
ATOM 1387 C CA . LEU B 1 13 ? 7.984 -2.801 14.078 1 88 13 LEU B CA 1
ATOM 1388 C C . LEU B 1 13 ? 8.234 -2.848 12.578 1 88 13 LEU B C 1
ATOM 1390 O O . LEU B 1 13 ? 8.297 -3.93 11.984 1 88 13 LEU B O 1
ATOM 1394 N N . PHE B 1 14 ? 8.469 -1.792 11.945 1 91.56 14 PHE B N 1
ATOM 1395 C CA . PHE B 1 14 ? 8.633 -1.744 10.492 1 91.56 14 PHE B CA 1
ATOM 1396 C C . PHE B 1 14 ? 10 -2.275 10.094 1 91.56 14 PHE B C 1
ATOM 1398 O O . PHE B 1 14 ? 10.164 -2.82 8.992 1 91.56 14 PHE B O 1
ATOM 1405 N N . THR B 1 15 ? 10.938 -2.152 11.016 1 91.81 15 THR B N 1
ATOM 1406 C CA . THR B 1 15 ? 12.227 -2.777 10.758 1 91.81 15 THR B CA 1
ATOM 1407 C C . THR B 1 15 ? 12.094 -4.297 10.719 1 91.81 15 THR B C 1
ATOM 1409 O O . THR B 1 15 ? 12.625 -4.945 9.812 1 91.81 15 THR B O 1
ATOM 1412 N N . VAL B 1 16 ? 11.344 -4.781 11.641 1 90.38 16 VAL B N 1
ATOM 1413 C CA . VAL B 1 16 ? 11.156 -6.227 11.734 1 90.38 16 VAL B CA 1
ATOM 1414 C C . VAL B 1 16 ? 10.352 -6.723 10.539 1 90.38 16 VAL B C 1
ATOM 1416 O O . VAL B 1 16 ? 10.703 -7.727 9.914 1 90.38 16 VAL B O 1
ATOM 1419 N N . LEU B 1 17 ? 9.289 -5.988 10.188 1 90.38 17 LEU B N 1
ATOM 1420 C CA . LEU B 1 17 ? 8.445 -6.371 9.055 1 90.38 17 LEU B CA 1
ATOM 1421 C C . LEU B 1 17 ? 9.25 -6.355 7.758 1 90.38 17 LEU B C 1
ATOM 1423 O O . LEU B 1 17 ? 9.148 -7.281 6.949 1 90.38 17 LEU B O 1
ATOM 1427 N N . GLY B 1 18 ? 10.055 -5.312 7.582 1 92.88 18 GLY B N 1
ATOM 1428 C CA . GLY B 1 18 ? 10.898 -5.223 6.402 1 92.88 18 GLY B CA 1
ATOM 1429 C C . GLY B 1 18 ? 11.945 -6.324 6.328 1 92.88 18 GLY B C 1
ATOM 1430 O O . GLY B 1 18 ? 12.164 -6.902 5.262 1 92.88 18 GLY B O 1
ATOM 1431 N N . ALA B 1 19 ? 12.508 -6.664 7.414 1 92.31 19 ALA B N 1
ATOM 1432 C CA . ALA B 1 19 ? 13.523 -7.711 7.469 1 92.31 19 ALA B CA 1
ATOM 1433 C C . ALA B 1 19 ? 12.914 -9.078 7.199 1 92.31 19 ALA B C 1
ATOM 1435 O O . ALA B 1 19 ? 13.516 -9.906 6.508 1 92.31 19 ALA B O 1
ATOM 1436 N N . LEU B 1 20 ? 11.766 -9.289 7.785 1 89.38 20 LEU B N 1
ATOM 1437 C CA . LEU B 1 20 ? 11.086 -10.555 7.562 1 89.38 20 LEU B CA 1
ATOM 1438 C C . LEU B 1 20 ? 10.727 -10.734 6.09 1 89.38 20 LEU B C 1
ATOM 1440 O O . LEU B 1 20 ? 10.898 -11.82 5.531 1 89.38 20 LEU B O 1
ATOM 1444 N N . MET B 1 21 ? 10.227 -9.641 5.508 1 92.75 21 MET B N 1
ATOM 1445 C CA . MET B 1 21 ? 9.883 -9.727 4.09 1 92.75 21 MET B CA 1
ATOM 1446 C C . MET B 1 21 ? 11.125 -9.961 3.24 1 92.75 21 MET B C 1
ATOM 1448 O O . MET B 1 21 ? 11.078 -10.695 2.254 1 92.75 21 MET B O 1
ATOM 1452 N N . LEU B 1 22 ? 12.203 -9.359 3.598 1 92.69 22 LEU B N 1
ATOM 1453 C CA . LEU B 1 22 ? 13.461 -9.547 2.881 1 92.69 22 LEU B CA 1
ATOM 1454 C C . LEU B 1 22 ? 13.922 -11 2.979 1 92.69 22 LEU B C 1
ATOM 1456 O O . LEU B 1 22 ? 14.344 -11.586 1.981 1 92.69 22 LEU B O 1
ATOM 1460 N N . ALA B 1 23 ? 13.875 -11.578 4.125 1 90.5 23 ALA B N 1
ATOM 1461 C CA . ALA B 1 23 ? 14.25 -12.977 4.324 1 90.5 23 ALA B CA 1
ATOM 1462 C C . ALA B 1 23 ? 13.375 -13.906 3.49 1 90.5 23 ALA B C 1
ATOM 1464 O O . ALA B 1 23 ? 13.883 -14.852 2.867 1 90.5 23 ALA B O 1
ATOM 1465 N N . LEU B 1 24 ? 12.102 -13.562 3.494 1 89.81 24 LEU B N 1
ATOM 1466 C CA . LEU B 1 24 ? 11.18 -14.375 2.715 1 89.81 24 LEU B CA 1
ATOM 1467 C C . LEU B 1 24 ? 11.484 -14.273 1.224 1 89.81 24 LEU B C 1
ATOM 1469 O O . LEU B 1 24 ? 11.43 -15.266 0.501 1 89.81 24 LEU B O 1
ATOM 1473 N N . LEU B 1 25 ? 11.766 -13.117 0.789 1 90.56 25 LEU B N 1
ATOM 1474 C CA . LEU B 1 25 ? 12.078 -12.891 -0.619 1 90.56 25 LEU B CA 1
ATOM 1475 C C . LEU B 1 25 ? 13.352 -13.641 -1.017 1 90.56 25 LEU B C 1
ATOM 1477 O O . LEU B 1 25 ? 13.375 -14.32 -2.047 1 90.56 25 LEU B O 1
ATOM 1481 N N . LEU B 1 26 ? 14.32 -13.523 -0.233 1 89.69 26 LEU B N 1
ATOM 1482 C CA . LEU B 1 26 ? 15.578 -14.203 -0.511 1 89.69 26 LEU B CA 1
ATOM 1483 C C . LEU B 1 26 ? 15.398 -15.719 -0.491 1 89.69 26 LEU B C 1
ATOM 1485 O O . LEU B 1 26 ? 15.922 -16.422 -1.356 1 89.69 26 LEU B O 1
ATOM 1489 N N . TYR B 1 27 ? 14.664 -16.141 0.46 1 86.88 27 TYR B N 1
ATOM 1490 C CA . TYR B 1 27 ? 14.375 -17.578 0.556 1 86.88 27 TYR B CA 1
ATOM 1491 C C . TYR B 1 27 ? 13.664 -18.078 -0.698 1 86.88 27 TYR B C 1
ATOM 1493 O O . TYR B 1 27 ? 14.023 -19.125 -1.244 1 86.88 27 TYR B O 1
ATOM 1501 N N . THR B 1 28 ? 12.695 -17.359 -1.143 1 88.19 28 THR B N 1
ATOM 1502 C CA . THR B 1 28 ? 11.93 -17.75 -2.318 1 88.19 28 THR B CA 1
ATOM 1503 C C . THR B 1 28 ? 12.797 -17.688 -3.574 1 88.19 28 THR B C 1
ATOM 1505 O O . THR B 1 28 ? 12.695 -18.547 -4.445 1 88.19 28 THR B O 1
ATOM 1508 N N . LEU B 1 29 ? 13.656 -16.75 -3.633 1 87.56 29 LEU B N 1
ATOM 1509 C CA . LEU B 1 29 ? 14.555 -16.609 -4.773 1 87.56 29 LEU B CA 1
ATOM 1510 C C . LEU B 1 29 ? 15.531 -17.766 -4.855 1 87.56 29 LEU B C 1
ATOM 1512 O O . LEU B 1 29 ? 15.797 -18.281 -5.941 1 87.56 29 LEU B O 1
ATOM 1516 N N . ILE B 1 30 ? 15.984 -18.234 -3.773 1 87.81 30 ILE B N 1
ATOM 1517 C CA . ILE B 1 30 ? 16.984 -19.281 -3.713 1 87.81 30 ILE B CA 1
ATOM 1518 C C . ILE B 1 30 ? 16.328 -20.641 -3.941 1 87.81 30 ILE B C 1
ATOM 1520 O O . ILE B 1 30 ? 16.875 -21.5 -4.637 1 87.81 30 ILE B O 1
ATOM 1524 N N . THR B 1 31 ? 15.125 -20.828 -3.49 1 84.5 31 THR B N 1
ATOM 1525 C CA . THR B 1 31 ? 14.5 -22.141 -3.541 1 84.5 31 THR B CA 1
ATOM 1526 C C . THR B 1 31 ? 13.672 -22.297 -4.812 1 84.5 31 THR B C 1
ATOM 1528 O O . THR B 1 31 ? 13.594 -23.391 -5.375 1 84.5 31 THR B O 1
ATOM 1531 N N . ASP B 1 32 ? 12.984 -21.203 -5.234 1 86.5 32 ASP B N 1
ATOM 1532 C CA . ASP B 1 32 ? 12.055 -21.328 -6.359 1 86.5 32 ASP B CA 1
ATOM 1533 C C . ASP B 1 32 ? 12.586 -20.594 -7.586 1 86.5 32 ASP B C 1
ATOM 1535 O O . ASP B 1 32 ? 11.984 -20.641 -8.656 1 86.5 32 ASP B O 1
ATOM 1539 N N . GLY B 1 33 ? 13.648 -19.859 -7.43 1 85.69 33 GLY B N 1
ATOM 1540 C CA . GLY B 1 33 ? 14.258 -19.203 -8.57 1 85.69 33 GLY B CA 1
ATOM 1541 C C . GLY B 1 33 ? 13.664 -17.828 -8.844 1 85.69 33 GLY B C 1
ATOM 1542 O O . GLY B 1 33 ? 13.016 -17.234 -7.977 1 85.69 33 GLY B O 1
ATOM 1543 N N . PHE B 1 34 ? 13.844 -17.406 -10.125 1 81.44 34 PHE B N 1
ATOM 1544 C CA . PHE B 1 34 ? 13.461 -16.047 -10.5 1 81.44 34 PHE B CA 1
ATOM 1545 C C . PHE B 1 34 ? 11.969 -15.969 -10.773 1 81.44 34 PHE B C 1
ATOM 1547 O O . PHE B 1 34 ? 11.391 -16.875 -11.375 1 81.44 34 PHE B O 1
ATOM 1554 N N . PRO B 1 35 ? 11.336 -14.867 -10.469 1 78 35 PRO B N 1
ATOM 1555 C CA . PRO B 1 35 ? 9.875 -14.742 -10.523 1 78 35 PRO B CA 1
ATOM 1556 C C . PRO B 1 35 ? 9.359 -14.523 -11.945 1 78 35 PRO B C 1
ATOM 1558 O O . PRO B 1 35 ? 8.164 -14.695 -12.203 1 78 35 PRO B O 1
ATOM 1561 N N . PHE B 1 36 ? 10.148 -14.227 -12.922 1 77.56 36 PHE B N 1
ATOM 1562 C CA . PHE B 1 36 ? 9.672 -13.883 -14.25 1 77.56 36 PHE B CA 1
ATOM 1563 C C . PHE B 1 36 ? 9.523 -15.125 -15.117 1 77.56 36 PHE B C 1
ATOM 1565 O O . PHE B 1 36 ? 10.219 -15.281 -16.125 1 77.56 36 PHE B O 1
ATOM 1572 N N . ARG B 1 37 ? 8.664 -16.062 -14.648 1 77.94 37 ARG B N 1
ATOM 1573 C CA . ARG B 1 37 ? 8.312 -17.281 -15.383 1 77.94 37 ARG B CA 1
ATOM 1574 C C . ARG B 1 37 ? 6.832 -17.281 -15.75 1 77.94 37 ARG B C 1
ATOM 1576 O O . ARG B 1 37 ? 5.98 -16.922 -14.938 1 77.94 37 ARG B O 1
ATOM 1583 N N . LYS B 1 38 ? 6.574 -17.641 -16.938 1 76.06 38 LYS B N 1
ATOM 1584 C CA . LYS B 1 38 ? 5.207 -17.641 -17.438 1 76.06 38 LYS B CA 1
ATOM 1585 C C . LYS B 1 38 ? 4.328 -18.609 -16.656 1 76.06 38 LYS B C 1
ATOM 1587 O O . LYS B 1 38 ? 3.133 -18.375 -16.484 1 76.06 38 LYS B O 1
ATOM 1592 N N . GLU B 1 39 ? 4.949 -19.672 -16.094 1 79.12 39 GLU B N 1
ATOM 1593 C CA . GLU B 1 39 ? 4.199 -20.703 -15.375 1 79.12 39 GLU B CA 1
ATOM 1594 C C . GLU B 1 39 ? 3.643 -20.156 -14.062 1 79.12 39 GLU B C 1
ATOM 1596 O O . GLU B 1 39 ? 2.654 -20.672 -13.539 1 79.12 39 GLU B O 1
ATOM 1601 N N . LEU B 1 40 ? 4.281 -19.125 -13.648 1 77 40 LEU B N 1
ATOM 1602 C CA . LEU B 1 40 ? 3.883 -18.547 -12.367 1 77 40 LEU B CA 1
ATOM 1603 C C . LEU B 1 40 ? 2.727 -17.562 -12.539 1 77 40 LEU B C 1
ATOM 1605 O O . LEU B 1 40 ? 2.023 -17.25 -11.578 1 77 40 LEU B O 1
ATOM 1609 N N . LEU B 1 41 ? 2.547 -17.125 -13.797 1 80.88 41 LEU B N 1
ATOM 1610 C CA . LEU B 1 41 ? 1.565 -16.062 -14.023 1 80.88 41 LEU B CA 1
ATOM 1611 C C . LEU B 1 41 ? 0.176 -16.656 -14.25 1 80.88 41 LEU B C 1
ATOM 1613 O O . LEU B 1 41 ? -0.402 -16.5 -15.328 1 80.88 41 LEU B O 1
ATOM 1617 N N . THR B 1 42 ? -0.327 -17.266 -13.172 1 83.81 42 THR B N 1
ATOM 1618 C CA . THR B 1 42 ? -1.719 -17.703 -13.164 1 83.81 42 THR B CA 1
ATOM 1619 C C . THR B 1 42 ? -2.662 -16.5 -13.117 1 83.81 42 THR B C 1
ATOM 1621 O O . THR B 1 42 ? -2.246 -15.391 -12.789 1 83.81 42 THR B O 1
ATOM 1624 N N . PRO B 1 43 ? -3.906 -16.688 -13.523 1 84.31 43 PRO B N 1
ATOM 1625 C CA . PRO B 1 43 ? -4.848 -15.562 -13.477 1 84.31 43 PRO B CA 1
ATOM 1626 C C . PRO B 1 43 ? -4.93 -14.906 -12.102 1 84.31 43 PRO B C 1
ATOM 1628 O O . PRO B 1 43 ? -5 -13.68 -12 1 84.31 43 PRO B O 1
ATOM 1631 N N . TRP B 1 44 ? -4.844 -15.688 -11.07 1 86.75 44 TRP B N 1
ATOM 1632 C CA . TRP B 1 44 ? -4.91 -15.141 -9.719 1 86.75 44 TRP B CA 1
ATOM 1633 C C . TRP B 1 44 ? -3.629 -14.398 -9.367 1 86.75 44 TRP B C 1
ATOM 1635 O O . TRP B 1 44 ? -3.662 -13.391 -8.656 1 86.75 44 TRP B O 1
ATOM 1645 N N . MET B 1 45 ? -2.514 -14.961 -9.836 1 87.69 45 MET B N 1
ATOM 1646 C CA . MET B 1 45 ? -1.256 -14.25 -9.602 1 87.69 45 MET B CA 1
ATOM 1647 C C . MET B 1 45 ? -1.252 -12.906 -10.312 1 87.69 45 MET B C 1
ATOM 1649 O O . MET B 1 45 ? -0.856 -11.891 -9.734 1 87.69 45 MET B O 1
ATOM 1653 N N . ALA B 1 46 ? -1.779 -12.938 -11.523 1 87.06 46 ALA B N 1
ATOM 1654 C CA . ALA B 1 46 ? -1.849 -11.703 -12.305 1 87.06 46 ALA B CA 1
ATOM 1655 C C . ALA B 1 46 ? -2.76 -10.68 -11.641 1 87.06 46 ALA B C 1
ATOM 1657 O O . ALA B 1 46 ? -2.404 -9.508 -11.523 1 87.06 46 ALA B O 1
ATOM 1658 N N . ALA B 1 47 ? -3.854 -11.117 -11.211 1 89.44 47 ALA B N 1
ATOM 1659 C CA . ALA B 1 47 ? -4.801 -10.234 -10.539 1 89.44 47 ALA B CA 1
ATOM 1660 C C . ALA B 1 47 ? -4.199 -9.672 -9.25 1 89.44 47 ALA B C 1
ATOM 1662 O O . ALA B 1 47 ? -4.355 -8.484 -8.953 1 89.44 47 ALA B O 1
ATOM 1663 N N . THR B 1 48 ? -3.49 -10.516 -8.492 1 90.62 48 THR B N 1
ATOM 1664 C CA . THR B 1 48 ? -2.859 -10.094 -7.242 1 90.62 48 THR B CA 1
ATOM 1665 C C . THR B 1 48 ? -1.766 -9.062 -7.508 1 90.62 48 THR B C 1
ATOM 1667 O O . THR B 1 48 ? -1.626 -8.094 -6.758 1 90.62 48 THR B O 1
ATOM 1670 N N . LEU B 1 49 ? -1.073 -9.297 -8.617 1 89.81 49 LEU B N 1
ATOM 1671 C CA . LEU B 1 49 ? -0.001 -8.375 -8.977 1 89.81 49 LEU B CA 1
ATOM 1672 C C . LEU B 1 49 ? -0.562 -7 -9.336 1 89.81 49 LEU B C 1
ATOM 1674 O O . LEU B 1 49 ? -0.008 -5.973 -8.938 1 89.81 49 LEU B O 1
ATOM 1678 N N . VAL B 1 50 ? -1.633 -6.988 -10.047 1 90.81 50 VAL B N 1
ATOM 1679 C CA . VAL B 1 50 ? -2.264 -5.719 -10.391 1 90.81 50 VAL B CA 1
ATOM 1680 C C . VAL B 1 50 ? -2.742 -5.012 -9.125 1 90.81 50 VAL B C 1
ATOM 1682 O O . VAL B 1 50 ? -2.514 -3.814 -8.953 1 90.81 50 VAL B O 1
ATOM 1685 N N . ASP B 1 51 ? -3.391 -5.715 -8.273 1 93.31 51 ASP B N 1
ATOM 1686 C CA . ASP B 1 51 ? -3.854 -5.199 -6.988 1 93.31 51 ASP B CA 1
ATOM 1687 C C . ASP B 1 51 ? -2.691 -4.637 -6.176 1 93.31 51 ASP B C 1
ATOM 1689 O O . ASP B 1 51 ? -2.797 -3.551 -5.598 1 93.31 51 ASP B O 1
ATOM 1693 N N . PHE B 1 52 ? -1.597 -5.355 -6.219 1 93.62 52 PHE B N 1
ATOM 1694 C CA . PHE B 1 52 ? -0.384 -4.988 -5.496 1 93.62 52 PHE B CA 1
ATOM 1695 C C . PHE B 1 52 ? 0.192 -3.684 -6.031 1 93.62 52 PHE B C 1
ATOM 1697 O O . PHE B 1 52 ? 0.488 -2.768 -5.262 1 93.62 52 PHE B O 1
ATOM 1704 N N . TYR B 1 53 ? 0.234 -3.574 -7.305 1 92.94 53 TYR B N 1
ATOM 1705 C CA . TYR B 1 53 ? 0.918 -2.426 -7.887 1 92.94 53 TYR B CA 1
ATOM 1706 C C . TYR B 1 53 ? 0.035 -1.185 -7.844 1 92.94 53 TYR B C 1
ATOM 1708 O O . TYR B 1 53 ? 0.536 -0.057 -7.852 1 92.94 53 TYR B O 1
ATOM 1716 N N . ILE B 1 54 ? -1.246 -1.324 -7.781 1 93.06 54 ILE B N 1
ATOM 1717 C CA . ILE B 1 54 ? -2.102 -0.167 -7.543 1 93.06 54 ILE B CA 1
ATOM 1718 C C . ILE B 1 54 ? -1.825 0.401 -6.152 1 93.06 54 ILE B C 1
ATOM 1720 O O . ILE B 1 54 ? -1.696 1.616 -5.988 1 93.06 54 ILE B O 1
ATOM 1724 N N . ASN B 1 55 ? -1.673 -0.463 -5.191 1 93.69 55 ASN B N 1
ATOM 1725 C CA . ASN B 1 55 ? -1.314 -0.005 -3.852 1 93.69 55 ASN B CA 1
ATOM 1726 C C . ASN B 1 55 ? 0.069 0.638 -3.832 1 93.69 55 ASN B C 1
ATOM 1728 O O . ASN B 1 55 ? 0.286 1.633 -3.137 1 93.69 55 ASN B O 1
ATOM 1732 N N . VAL B 1 56 ? 0.954 0.057 -4.594 1 93.56 56 VAL B N 1
ATOM 1733 C CA . VAL B 1 56 ? 2.299 0.616 -4.68 1 93.56 56 VAL B CA 1
ATOM 1734 C C . VAL B 1 56 ? 2.242 2.004 -5.312 1 93.56 56 VAL B C 1
ATOM 1736 O O . VAL B 1 56 ? 2.969 2.912 -4.898 1 93.56 56 VAL B O 1
ATOM 1739 N N . ALA B 1 57 ? 1.39 2.156 -6.273 1 91.94 57 ALA B N 1
ATOM 1740 C CA . ALA B 1 57 ? 1.228 3.461 -6.91 1 91.94 57 ALA B CA 1
ATOM 1741 C C . ALA B 1 57 ? 0.69 4.492 -5.922 1 91.94 57 ALA B C 1
ATOM 1743 O O . ALA B 1 57 ? 1.133 5.645 -5.914 1 91.94 57 ALA B O 1
ATOM 1744 N N . ILE B 1 58 ? -0.195 4.062 -5.117 1 91.75 58 ILE B N 1
ATOM 1745 C CA . ILE B 1 58 ? -0.772 4.949 -4.109 1 91.75 58 ILE B CA 1
ATOM 1746 C C . ILE B 1 58 ? 0.297 5.34 -3.092 1 91.75 58 ILE B C 1
ATOM 1748 O O . ILE B 1 58 ? 0.445 6.52 -2.762 1 91.75 58 ILE B O 1
ATOM 1752 N N . LEU B 1 59 ? 1.076 4.414 -2.668 1 92.75 59 LEU B N 1
ATOM 1753 C CA . LEU B 1 59 ? 2.162 4.68 -1.73 1 92.75 59 LEU B CA 1
ATOM 1754 C C . LEU B 1 59 ? 3.227 5.562 -2.371 1 92.75 59 LEU B C 1
ATOM 1756 O O . LEU B 1 59 ? 3.811 6.422 -1.704 1 92.75 59 LEU B O 1
ATOM 1760 N N . SER B 1 60 ? 3.434 5.332 -3.66 1 91.5 60 SER B N 1
ATOM 1761 C CA . SER B 1 60 ? 4.402 6.148 -4.387 1 91.5 60 SER B CA 1
ATOM 1762 C C . SER B 1 60 ? 3.938 7.598 -4.484 1 91.5 60 SER B C 1
ATOM 1764 O O . SER B 1 60 ? 4.746 8.523 -4.383 1 91.5 60 SER B O 1
ATOM 1766 N N . ALA B 1 61 ? 2.662 7.754 -4.73 1 88 61 ALA B N 1
ATOM 1767 C CA . ALA B 1 61 ? 2.115 9.109 -4.77 1 88 61 ALA B CA 1
ATOM 1768 C C . ALA B 1 61 ? 2.332 9.828 -3.441 1 88 61 ALA B C 1
ATOM 1770 O O . ALA B 1 61 ? 2.641 11.023 -3.416 1 88 61 ALA B O 1
ATOM 1771 N N . TRP B 1 62 ? 2.189 9.156 -2.352 1 88.12 62 TRP B N 1
ATOM 1772 C CA . TRP B 1 62 ? 2.455 9.711 -1.026 1 88.12 62 TRP B CA 1
ATOM 1773 C C . TRP B 1 62 ? 3.922 10.102 -0.885 1 88.12 62 TRP B C 1
ATOM 1775 O O . TRP B 1 62 ? 4.234 11.195 -0.401 1 88.12 62 TRP B O 1
ATOM 1785 N N . VAL B 1 63 ? 4.801 9.273 -1.333 1 89.25 63 VAL B N 1
ATOM 1786 C CA . VAL B 1 63 ? 6.234 9.523 -1.219 1 89.25 63 VAL B CA 1
ATOM 1787 C C . VAL B 1 63 ? 6.613 10.742 -2.055 1 89.25 63 VAL B C 1
ATOM 1789 O O . VAL B 1 63 ? 7.422 11.57 -1.625 1 89.25 63 VAL B O 1
ATOM 1792 N N . VAL B 1 64 ? 6.051 10.836 -3.26 1 86.25 64 VAL B N 1
ATOM 1793 C CA . VAL B 1 64 ? 6.332 11.969 -4.133 1 86.25 64 VAL B CA 1
ATOM 1794 C C . VAL B 1 64 ? 5.879 13.266 -3.457 1 86.25 64 VAL B C 1
ATOM 1796 O O . VAL B 1 64 ? 6.555 14.289 -3.549 1 86.25 64 VAL B O 1
ATOM 1799 N N . TYR B 1 65 ? 4.766 13.18 -2.84 1 83.25 65 TYR B N 1
ATOM 1800 C CA . TYR B 1 65 ? 4.254 14.336 -2.119 1 83.25 65 TYR B CA 1
ATOM 1801 C C . TYR B 1 65 ? 5.18 14.719 -0.968 1 83.25 65 TYR B C 1
ATOM 1803 O O . TYR B 1 65 ? 5.438 15.898 -0.731 1 83.25 65 TYR B O 1
ATOM 1811 N N . LYS B 1 66 ? 5.633 13.789 -0.285 1 83.5 66 LYS B N 1
ATOM 1812 C CA . LYS B 1 66 ? 6.43 14.016 0.92 1 83.5 66 LYS B CA 1
ATOM 1813 C C . LYS B 1 66 ? 7.832 14.508 0.572 1 83.5 66 LYS B C 1
ATOM 1815 O O . LYS B 1 66 ? 8.391 15.352 1.274 1 83.5 66 LYS B O 1
ATOM 1820 N N . GLU B 1 67 ? 8.352 13.93 -0.478 1 83.31 67 GLU B N 1
ATOM 1821 C CA . GLU B 1 67 ? 9.727 14.258 -0.86 1 83.31 67 GLU B CA 1
ATOM 1822 C C . GLU B 1 67 ? 9.797 15.617 -1.554 1 83.31 67 GLU B C 1
ATOM 1824 O O . GLU B 1 67 ? 8.945 15.938 -2.387 1 83.31 67 GLU B O 1
ATOM 1829 N N . ALA B 1 68 ? 10.758 16.453 -1.218 1 77.19 68 ALA B N 1
ATOM 1830 C CA . ALA B 1 68 ? 10.938 17.797 -1.784 1 77.19 68 ALA B CA 1
ATOM 1831 C C . ALA B 1 68 ? 11.727 17.734 -3.088 1 77.19 68 ALA B C 1
ATOM 1833 O O . ALA B 1 68 ? 11.531 18.562 -3.979 1 77.19 68 ALA B O 1
ATOM 1834 N N . ASN B 1 69 ? 12.57 16.734 -3.205 1 83.69 69 ASN B N 1
ATOM 1835 C CA . ASN B 1 69 ? 13.453 16.609 -4.359 1 83.69 69 ASN B CA 1
ATOM 1836 C C . ASN B 1 69 ? 12.938 15.562 -5.344 1 83.69 69 ASN B C 1
ATOM 1838 O O . ASN B 1 69 ? 12.492 14.492 -4.938 1 83.69 69 ASN B O 1
ATOM 1842 N N . TRP B 1 70 ? 13 15.922 -6.656 1 82.19 70 TRP B N 1
ATOM 1843 C CA . TRP B 1 70 ? 12.508 15.016 -7.688 1 82.19 70 TRP B CA 1
ATOM 1844 C C . TRP B 1 70 ? 13.414 13.797 -7.809 1 82.19 70 TRP B C 1
ATOM 1846 O O . TRP B 1 70 ? 12.938 12.695 -8.094 1 82.19 70 TRP B O 1
ATOM 1856 N N . VAL B 1 71 ? 14.711 13.961 -7.59 1 85.38 71 VAL B N 1
ATOM 1857 C CA . VAL B 1 71 ? 15.641 12.844 -7.711 1 85.38 71 VAL B CA 1
ATOM 1858 C C . VAL B 1 71 ? 15.344 11.812 -6.625 1 85.38 71 VAL B C 1
ATOM 1860 O O . VAL B 1 71 ? 15.242 10.617 -6.91 1 85.38 71 VAL B O 1
ATOM 1863 N N . SER B 1 72 ? 15.219 12.312 -5.441 1 88.62 72 SER B N 1
ATOM 1864 C CA . SER B 1 72 ? 14.906 11.414 -4.336 1 88.62 72 SER B CA 1
ATOM 1865 C C . SER B 1 72 ? 13.578 10.703 -4.555 1 88.62 72 SER B C 1
ATOM 1867 O O . SER B 1 72 ? 13.445 9.516 -4.266 1 88.62 72 SER B O 1
ATOM 1869 N N . SER B 1 73 ? 12.648 11.375 -5.094 1 89.62 73 SER B N 1
ATOM 1870 C CA . SER B 1 73 ? 11.344 10.789 -5.387 1 89.62 73 SER B CA 1
ATOM 1871 C C . SER B 1 73 ? 11.469 9.648 -6.391 1 89.62 73 SER B C 1
ATOM 1873 O O . SER B 1 73 ? 10.898 8.57 -6.188 1 89.62 73 SER B O 1
ATOM 1875 N N . ILE B 1 74 ? 12.195 9.844 -7.418 1 89 74 ILE B N 1
ATOM 1876 C CA . ILE B 1 74 ? 12.344 8.852 -8.477 1 89 74 ILE B CA 1
ATOM 1877 C C . ILE B 1 74 ? 13.031 7.605 -7.918 1 89 74 ILE B C 1
ATOM 1879 O O . ILE B 1 74 ? 12.625 6.48 -8.219 1 89 74 ILE B O 1
ATOM 1883 N N . ILE B 1 75 ? 14.016 7.816 -7.121 1 91.75 75 ILE B N 1
ATOM 1884 C CA . ILE B 1 75 ? 14.75 6.707 -6.531 1 91.75 75 ILE B CA 1
ATOM 1885 C C . ILE B 1 75 ? 13.812 5.859 -5.672 1 91.75 75 ILE B C 1
ATOM 1887 O O . ILE B 1 75 ? 13.766 4.637 -5.812 1 91.75 75 ILE B O 1
ATOM 1891 N N . TRP B 1 76 ? 13.023 6.504 -4.855 1 92.06 76 TRP B N 1
ATOM 1892 C CA . TRP B 1 76 ? 12.125 5.773 -3.967 1 92.06 76 TRP B CA 1
ATOM 1893 C C . TRP B 1 76 ? 11.031 5.074 -4.762 1 92.06 76 TRP B C 1
ATOM 1895 O O . TRP B 1 76 ? 10.594 3.977 -4.3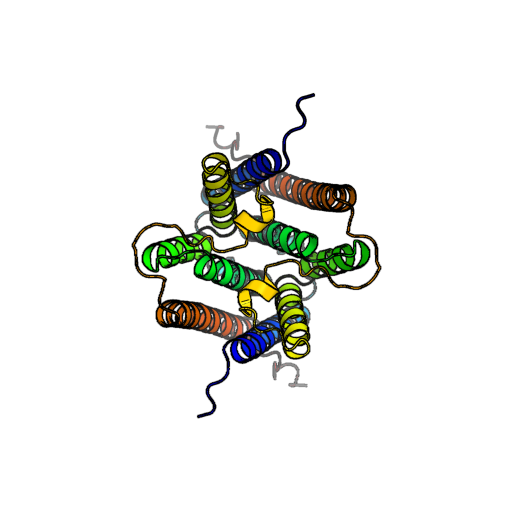98 1 92.06 76 TRP B O 1
ATOM 1905 N N . ILE B 1 77 ? 10.625 5.668 -5.844 1 91.88 77 ILE B N 1
ATOM 1906 C CA . ILE B 1 77 ? 9.602 5.055 -6.68 1 91.88 77 ILE B CA 1
ATOM 1907 C C . ILE B 1 77 ? 10.133 3.754 -7.277 1 91.88 77 ILE B C 1
ATOM 1909 O O . ILE B 1 77 ? 9.438 2.73 -7.258 1 91.88 77 ILE B O 1
ATOM 1913 N N . ILE B 1 78 ? 11.312 3.76 -7.746 1 91.12 78 ILE B N 1
ATOM 1914 C CA . ILE B 1 78 ? 11.93 2.574 -8.328 1 91.12 78 ILE B CA 1
ATOM 1915 C C . ILE B 1 78 ? 12.078 1.492 -7.262 1 91.12 78 ILE B C 1
ATOM 1917 O O . ILE B 1 78 ? 11.797 0.317 -7.516 1 91.12 78 ILE B O 1
ATOM 1921 N N . LEU B 1 79 ? 12.477 1.874 -6.113 1 93.69 79 LEU B N 1
ATOM 1922 C CA . LEU B 1 79 ? 12.641 0.936 -5.008 1 93.69 79 LEU B CA 1
ATOM 1923 C C . LEU B 1 79 ? 11.297 0.328 -4.609 1 93.69 79 LEU B C 1
ATOM 1925 O O . LEU B 1 79 ? 11.203 -0.877 -4.367 1 93.69 79 LEU B O 1
ATOM 1929 N N . LEU B 1 80 ? 10.234 1.188 -4.609 1 94.19 80 LEU B N 1
ATOM 1930 C CA . LEU B 1 80 ? 8.914 0.714 -4.223 1 94.19 80 LEU B CA 1
ATOM 1931 C C . LEU B 1 80 ? 8.367 -0.28 -5.242 1 94.19 80 LEU B C 1
ATOM 1933 O O . LEU B 1 80 ? 7.789 -1.304 -4.875 1 94.19 80 LEU B O 1
ATOM 1937 N N . ILE B 1 81 ? 8.68 -0.018 -6.504 1 91.12 81 ILE B N 1
ATOM 1938 C CA . ILE B 1 81 ? 8.188 -0.875 -7.578 1 91.12 81 ILE B CA 1
ATOM 1939 C C . ILE B 1 81 ? 8.93 -2.207 -7.559 1 91.12 81 ILE B C 1
ATOM 1941 O O . ILE B 1 81 ? 8.328 -3.268 -7.723 1 91.12 81 ILE B O 1
ATOM 1945 N N . SER B 1 82 ? 10.148 -2.199 -7.199 1 91.31 82 SER B N 1
ATOM 1946 C CA . SER B 1 82 ? 10.977 -3.391 -7.328 1 91.31 82 SER B CA 1
ATOM 1947 C C . SER B 1 82 ? 10.977 -4.211 -6.043 1 91.31 82 SER B C 1
ATOM 1949 O O . SER B 1 82 ? 10.992 -5.441 -6.086 1 91.31 82 SER B O 1
ATOM 1951 N N . LEU B 1 83 ? 10.898 -3.5 -4.863 1 94.56 83 LEU B N 1
ATOM 1952 C CA . LEU B 1 83 ? 11.086 -4.199 -3.596 1 94.56 83 LEU B CA 1
ATOM 1953 C C . LEU B 1 83 ? 9.781 -4.246 -2.805 1 94.56 83 LEU B C 1
ATOM 1955 O O . LEU B 1 83 ? 9.672 -4.977 -1.817 1 94.56 83 LEU B O 1
ATOM 1959 N N . GLY B 1 84 ? 8.812 -3.414 -3.197 1 93.94 84 GLY B N 1
ATOM 1960 C CA . GLY B 1 84 ? 7.492 -3.451 -2.584 1 93.94 84 GLY B CA 1
ATOM 1961 C C . GLY B 1 84 ? 7.5 -3.018 -1.131 1 93.94 84 GLY B C 1
ATOM 1962 O O . GLY B 1 84 ? 7.938 -1.911 -0.81 1 93.94 84 GLY B O 1
ATOM 1963 N N . SER B 1 85 ? 7.074 -3.947 -0.261 1 94.81 85 SER B N 1
ATOM 1964 C CA . SER B 1 85 ? 6.879 -3.6 1.143 1 94.81 85 SER B CA 1
ATOM 1965 C C . SER B 1 85 ? 8.219 -3.412 1.854 1 94.81 85 SER B C 1
ATOM 1967 O O . SER B 1 85 ? 8.297 -2.693 2.854 1 94.81 85 SER B O 1
ATOM 1969 N N . ILE B 1 86 ? 9.242 -4.043 1.361 1 96 86 ILE B N 1
ATOM 1970 C CA . ILE B 1 86 ? 10.57 -3.834 1.928 1 96 86 ILE B CA 1
ATOM 1971 C C . ILE B 1 86 ? 10.945 -2.357 1.827 1 96 86 ILE B C 1
ATOM 1973 O O . ILE B 1 86 ? 11.367 -1.747 2.816 1 96 86 ILE B O 1
ATOM 1977 N N . ALA B 1 87 ? 10.75 -1.853 0.632 1 95.5 87 ALA B N 1
ATOM 1978 C CA . ALA B 1 87 ? 11.07 -0.446 0.403 1 95.5 87 ALA B CA 1
ATOM 1979 C C . ALA B 1 87 ? 10.156 0.465 1.22 1 95.5 87 ALA B C 1
ATOM 1981 O O . ALA B 1 87 ? 10.609 1.465 1.782 1 95.5 87 ALA B O 1
ATOM 1982 N N . THR B 1 88 ? 8.875 0.159 1.247 1 95.38 88 THR B N 1
ATOM 1983 C CA . THR B 1 88 ? 7.938 0.977 2.01 1 95.38 88 THR B CA 1
ATOM 1984 C C . THR B 1 88 ? 8.312 0.994 3.488 1 95.38 88 THR B C 1
ATOM 1986 O O . THR B 1 88 ? 8.312 2.053 4.121 1 95.38 88 THR B O 1
ATOM 1989 N N . SER B 1 89 ? 8.609 -0.147 3.998 1 94.5 89 SER B N 1
ATOM 1990 C CA . SER B 1 89 ? 9.031 -0.235 5.395 1 94.5 89 SER B CA 1
ATOM 1991 C C . SER B 1 89 ? 10.32 0.545 5.633 1 94.5 89 SER B C 1
ATOM 1993 O O . SER B 1 89 ? 10.438 1.269 6.625 1 94.5 89 SER B O 1
ATOM 1995 N N . ALA B 1 90 ? 11.273 0.381 4.723 1 94.62 90 ALA B N 1
ATOM 1996 C CA . ALA B 1 90 ? 12.531 1.117 4.844 1 94.62 90 ALA B CA 1
ATOM 1997 C C . ALA B 1 90 ? 12.281 2.623 4.824 1 94.62 90 ALA B C 1
ATOM 1999 O O . ALA B 1 90 ? 12.891 3.365 5.602 1 94.62 90 ALA B O 1
ATOM 2000 N N . TYR B 1 91 ? 11.43 3.043 3.93 1 94.69 91 TYR B N 1
ATOM 2001 C CA . TYR B 1 91 ? 11.117 4.465 3.826 1 94.69 91 TYR B CA 1
ATOM 2002 C C . TYR B 1 91 ? 10.562 5 5.137 1 94.69 91 TYR B C 1
ATOM 2004 O O . TYR B 1 91 ? 10.977 6.059 5.613 1 94.69 91 TYR B O 1
ATOM 2012 N N . ILE B 1 92 ? 9.664 4.309 5.742 1 92.25 92 ILE B N 1
ATOM 2013 C CA . ILE B 1 92 ? 9.031 4.711 6.992 1 92.25 92 ILE B CA 1
ATOM 2014 C C . ILE B 1 92 ? 10.078 4.773 8.102 1 92.25 92 ILE B C 1
ATOM 2016 O O . ILE B 1 92 ? 10.094 5.719 8.891 1 92.25 92 ILE B O 1
ATOM 2020 N N . VAL B 1 93 ? 10.953 3.805 8.148 1 91.81 93 VAL B N 1
ATOM 2021 C CA . VAL B 1 93 ? 11.992 3.764 9.172 1 91.81 93 VAL B CA 1
ATOM 2022 C C . VAL B 1 93 ? 12.922 4.965 9.016 1 91.81 93 VAL B C 1
ATOM 2024 O O . VAL B 1 93 ? 13.289 5.609 10 1 91.81 93 VAL B O 1
ATOM 2027 N N . VAL B 1 94 ? 13.281 5.246 7.77 1 91.06 94 VAL B N 1
ATOM 2028 C CA . VAL B 1 94 ? 14.141 6.391 7.492 1 91.06 94 VAL B CA 1
ATOM 2029 C C . VAL B 1 94 ? 13.469 7.676 7.973 1 91.06 94 VAL B C 1
ATOM 2031 O O . VAL B 1 94 ? 14.125 8.547 8.555 1 91.06 94 VAL B O 1
ATOM 2034 N N . GLN B 1 95 ? 12.188 7.836 7.789 1 87.44 95 GLN B N 1
ATOM 2035 C CA . GLN B 1 95 ? 11.461 9.023 8.227 1 87.44 95 GLN B CA 1
ATOM 2036 C C . GLN B 1 95 ? 11.453 9.141 9.75 1 87.44 95 GLN B C 1
ATOM 2038 O O . GLN B 1 95 ? 11.602 10.234 10.289 1 87.44 95 GLN B O 1
ATOM 2043 N N . PHE B 1 96 ? 11.352 8.055 10.414 1 85.38 96 PHE B N 1
ATOM 2044 C CA . PHE B 1 96 ? 11.352 8.078 11.875 1 85.38 96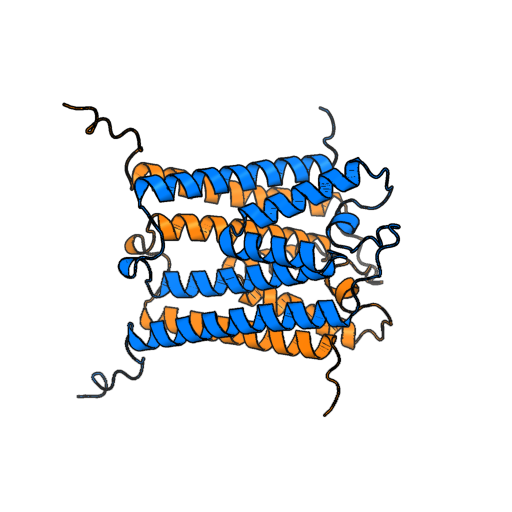 PHE B CA 1
ATOM 2045 C C . PHE B 1 96 ? 12.75 8.391 12.414 1 85.38 96 PHE B C 1
ATOM 2047 O O . PHE B 1 96 ? 12.883 9.031 13.461 1 85.38 96 PHE B O 1
ATOM 2054 N N . LEU B 1 97 ? 13.703 8.008 11.719 1 85 97 LEU B N 1
ATOM 2055 C CA . LEU B 1 97 ? 15.062 8.32 12.133 1 85 97 LEU B CA 1
ATOM 2056 C C . LEU B 1 97 ? 15.352 9.812 12 1 85 97 LEU B C 1
ATOM 2058 O O . LEU B 1 97 ? 16.047 10.391 12.836 1 85 97 LEU B O 1
ATOM 2062 N N . LYS B 1 98 ? 14.789 10.383 11.008 1 82.19 98 LYS B N 1
ATOM 2063 C CA . LYS B 1 98 ? 14.945 11.82 10.805 1 82.19 98 LYS B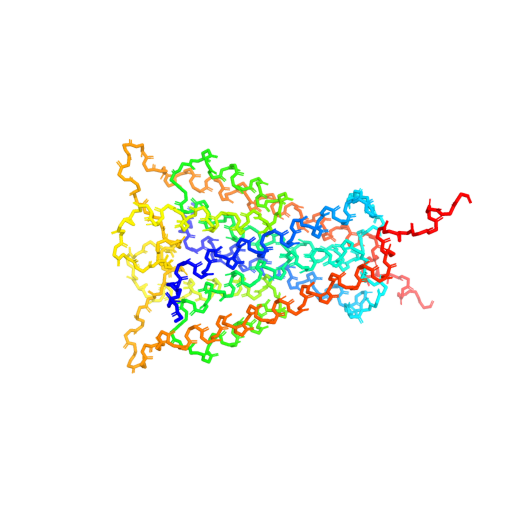 CA 1
ATOM 2064 C C . LYS B 1 98 ? 14.203 12.602 11.883 1 82.19 98 LYS B C 1
ATOM 2066 O O . LYS B 1 98 ? 14.656 13.672 12.305 1 82.19 98 LYS B O 1
ATOM 2071 N N . LEU B 1 99 ? 13.094 12.133 12.312 1 77.25 99 LEU B N 1
ATOM 2072 C CA . LEU B 1 99 ? 12.32 12.758 13.375 1 77.25 99 LEU B CA 1
ATOM 2073 C C . LEU B 1 99 ? 13.078 12.734 14.695 1 77.25 99 LEU B C 1
ATOM 2075 O O . LEU B 1 99 ? 13.07 13.719 15.438 1 77.25 99 LEU B O 1
ATOM 2079 N N . SER B 1 100 ? 13.594 11.625 15.016 1 70.69 100 SER B N 1
ATOM 2080 C CA . SER B 1 100 ? 14.328 11.484 16.266 1 70.69 100 SER B CA 1
ATOM 2081 C C . SER B 1 100 ? 15.508 12.453 16.328 1 70.69 100 SER B C 1
ATOM 2083 O O . SER B 1 100 ? 15.852 12.961 17.391 1 70.69 100 SER B O 1
ATOM 2085 N N . SER B 1 101 ? 15.945 12.773 15.219 1 70.19 101 SER B N 1
ATOM 2086 C CA . SER B 1 101 ? 17.078 13.688 15.18 1 70.19 101 SER B CA 1
ATOM 2087 C C . SER B 1 101 ? 16.625 15.141 15.281 1 70.19 101 SER B C 1
ATOM 2089 O O . SER B 1 101 ? 17.391 16 15.727 1 70.19 101 SER B O 1
ATOM 2091 N N . GLN B 1 102 ? 15.281 15.242 14.805 1 61.66 102 GLN B N 1
ATOM 2092 C CA . GLN B 1 102 ? 14.742 16.594 14.852 1 61.66 102 GLN B CA 1
ATOM 2093 C C . GLN B 1 102 ? 13.844 16.781 16.078 1 61.66 102 GLN B C 1
ATOM 2095 O O . GLN B 1 102 ? 13.102 15.875 16.453 1 61.66 102 GLN B O 1
ATOM 2100 N N . GLU B 1 103 ? 14.203 17.203 17.172 1 58.94 103 GLU B N 1
ATOM 2101 C CA . GLU B 1 103 ? 13.523 17.453 18.438 1 58.94 103 GLU B CA 1
ATOM 2102 C C . GLU B 1 103 ? 12.109 18 18.219 1 58.94 103 GLU B C 1
ATOM 2104 O O . GLU B 1 103 ? 11.688 18.922 18.891 1 58.94 103 GLU B O 1
ATOM 2109 N N . SER B 1 104 ? 11.469 17.531 17.109 1 56.91 104 SER B N 1
ATOM 2110 C CA . SER B 1 104 ? 10.242 18.297 16.906 1 56.91 104 SER B CA 1
ATOM 2111 C C . SER B 1 104 ? 9.094 17.734 17.734 1 56.91 104 SER B C 1
ATOM 2113 O O . SER B 1 104 ? 8.977 16.531 17.906 1 56.91 104 SER B O 1
ATOM 2115 N N . SER B 1 105 ? 8.492 18.5 18.562 1 59.81 105 SER B N 1
ATOM 2116 C CA . SER B 1 105 ? 7.312 18.375 19.422 1 59.81 105 SER B CA 1
ATOM 2117 C C . SER B 1 105 ? 6.102 17.891 18.625 1 59.81 105 SER B C 1
ATOM 2119 O O . SER B 1 105 ? 5.035 17.672 19.188 1 59.81 105 SER B O 1
ATOM 2121 N N . GLN B 1 106 ? 6.336 17.641 17.359 1 60.91 106 GLN B N 1
ATOM 2122 C CA . GLN B 1 106 ? 5.145 17.344 16.578 1 60.91 106 GLN B CA 1
ATOM 2123 C C . GLN B 1 106 ? 4.801 15.859 16.656 1 60.91 106 GLN B C 1
ATOM 2125 O O . GLN B 1 106 ? 5.656 15.031 16.969 1 60.91 106 GLN B O 1
ATOM 2130 N N . ASP B 1 107 ? 3.539 15.531 16.578 1 70.5 107 ASP B N 1
ATOM 2131 C CA . ASP B 1 107 ? 3.029 14.172 16.5 1 70.5 107 ASP B CA 1
ATOM 2132 C C . ASP B 1 107 ? 3.791 13.359 15.461 1 70.5 107 ASP B C 1
ATOM 2134 O O . ASP B 1 107 ? 3.92 13.781 14.305 1 70.5 107 ASP B O 1
ATOM 2138 N N . PRO B 1 108 ? 4.477 12.375 15.891 1 71.12 108 PRO B N 1
ATOM 2139 C CA . PRO B 1 108 ? 5.312 11.555 15.016 1 71.12 108 PRO B CA 1
ATOM 2140 C C . PRO B 1 108 ? 4.578 11.117 13.75 1 71.12 108 PRO B C 1
ATOM 2142 O O . PRO B 1 108 ? 5.18 11.047 12.672 1 71.12 108 PRO B O 1
ATOM 2145 N N . MET B 1 109 ? 3.289 10.883 13.805 1 70.88 109 MET B N 1
ATOM 2146 C CA . MET B 1 109 ? 2.525 10.43 12.648 1 70.88 109 MET B CA 1
ATOM 2147 C C . MET B 1 109 ? 2.342 11.562 11.641 1 70.88 109 MET B C 1
ATOM 2149 O O . MET B 1 109 ? 2.436 11.344 10.43 1 70.88 109 MET B O 1
ATOM 2153 N N . THR B 1 110 ? 2.137 12.711 12.211 1 67.19 110 THR B N 1
ATOM 2154 C CA . THR B 1 110 ? 1.989 13.859 11.328 1 67.19 110 THR B CA 1
ATOM 2155 C C . THR B 1 110 ? 3.295 14.148 10.594 1 67.19 110 THR B C 1
ATOM 2157 O O . THR B 1 110 ? 3.279 14.531 9.422 1 67.19 110 THR B O 1
ATOM 2160 N N . TYR B 1 111 ? 4.328 13.859 11.297 1 70.31 111 TYR B N 1
ATOM 2161 C CA . TYR B 1 111 ? 5.625 14.094 10.68 1 70.31 111 TYR B CA 1
ATOM 2162 C C . TYR B 1 111 ? 5.871 13.125 9.531 1 70.31 111 TYR B C 1
ATOM 2164 O O . TYR B 1 111 ? 6.375 13.523 8.477 1 70.31 111 TYR B O 1
ATOM 2172 N N . VAL B 1 112 ? 5.5 11.914 9.688 1 73.31 112 VAL B N 1
ATOM 2173 C CA . VAL B 1 112 ? 5.754 10.883 8.688 1 73.31 112 VAL B CA 1
ATOM 2174 C C . VAL B 1 112 ? 4.84 11.102 7.484 1 73.31 112 VAL B C 1
ATOM 2176 O O . VAL B 1 112 ? 5.223 10.812 6.348 1 73.31 112 VAL B O 1
ATOM 2179 N N . LEU B 1 113 ? 3.684 11.641 7.664 1 72.81 113 LEU B N 1
ATOM 2180 C CA . LEU B 1 113 ? 2.672 11.734 6.613 1 72.81 113 LEU B CA 1
ATOM 2181 C C . LEU B 1 113 ? 2.818 13.031 5.832 1 72.81 113 LEU B C 1
ATOM 2183 O O . LEU B 1 113 ? 2.561 13.07 4.625 1 72.81 113 LEU B O 1
ATOM 2187 N N . LEU B 1 114 ? 3.322 14.117 6.605 1 69.25 114 LEU B N 1
ATOM 2188 C CA . LEU B 1 114 ? 3.314 15.43 5.965 1 69.25 114 LEU B CA 1
ATOM 2189 C C . LEU B 1 114 ? 4.715 15.82 5.508 1 69.25 114 LEU B C 1
ATOM 2191 O O . LEU B 1 114 ? 5.707 15.258 5.984 1 69.25 114 LEU B O 1
ATOM 2195 N N . ARG B 1 115 ? 4.664 16.641 4.469 1 64.75 115 ARG B N 1
ATOM 2196 C CA . ARG B 1 115 ? 5.898 17.219 3.949 1 64.75 115 ARG B CA 1
ATOM 2197 C C . ARG B 1 115 ? 6.441 18.297 4.891 1 64.75 115 ARG B C 1
ATOM 2199 O O . ARG B 1 115 ? 5.68 19.109 5.406 1 64.75 115 ARG B O 1
ATOM 2206 N N . HIS B 1 116 ? 7.566 18.031 5.43 1 61.28 116 HIS B N 1
ATOM 2207 C CA . HIS B 1 116 ? 8.164 19.094 6.234 1 61.28 116 HIS B CA 1
ATOM 2208 C C . HIS B 1 116 ? 9.125 19.938 5.406 1 61.28 116 HIS B C 1
ATOM 2210 O O . HIS B 1 116 ? 9.945 19.391 4.656 1 61.28 116 HIS B O 1
ATOM 2216 N N . PRO B 1 117 ? 8.609 21.25 5.113 1 51.41 117 PRO B N 1
ATOM 2217 C CA . PRO B 1 117 ? 9.5 22.125 4.355 1 51.41 117 PRO B CA 1
ATOM 2218 C C . PRO B 1 117 ? 10.945 22.078 4.844 1 51.41 117 PRO B C 1
ATOM 2220 O O . PRO B 1 117 ? 11.195 22.203 6.047 1 51.41 117 PRO B O 1
ATOM 2223 N N . HIS B 1 118 ? 11.625 21.078 4.527 1 50.09 118 HIS B N 1
ATOM 2224 C CA . HIS B 1 118 ? 13.039 21.219 4.852 1 50.09 118 HIS B CA 1
ATOM 2225 C C . HIS B 1 118 ? 13.523 22.656 4.609 1 50.09 118 HIS B C 1
ATOM 2227 O O . HIS B 1 118 ? 13.227 23.234 3.568 1 50.09 118 HIS B O 1
ATOM 2233 N N . LYS B 1 119 ? 13.914 23.375 5.617 1 45.5 119 LYS B N 1
ATOM 2234 C CA . LYS B 1 119 ? 14.695 24.594 5.555 1 45.5 119 LYS B CA 1
ATOM 2235 C C . LYS B 1 119 ? 15.703 24.547 4.41 1 45.5 119 LYS B C 1
ATOM 2237 O O . LYS B 1 119 ? 16.516 25.453 4.258 1 45.5 119 LYS B O 1
ATOM 2242 N N . SER B 1 120 ? 16.109 23.438 3.924 1 44.62 120 SER B N 1
ATOM 2243 C CA . SER B 1 120 ? 17.281 23.641 3.09 1 44.62 120 SER B CA 1
ATOM 2244 C C . SER B 1 120 ? 16.938 24.391 1.812 1 44.62 120 SER B C 1
ATOM 2246 O O . SER B 1 120 ? 15.812 24.312 1.325 1 44.62 120 SER B O 1
ATOM 2248 N N . GLY B 1 121 ? 17.547 25.359 1.41 1 43.75 121 GLY B N 1
ATOM 2249 C CA . GLY B 1 121 ? 17.672 26.25 0.264 1 43.75 121 GLY B CA 1
ATOM 2250 C C . GLY B 1 121 ? 17.234 25.609 -1.039 1 43.75 121 GLY B C 1
ATOM 2251 O O . GLY B 1 121 ? 17.484 26.141 -2.119 1 43.75 121 GLY B O 1
ATOM 2252 N N . ILE B 1 122 ? 17.078 24.297 -1.03 1 49.31 122 ILE B N 1
ATOM 2253 C CA . ILE B 1 122 ? 16.828 23.781 -2.371 1 49.31 122 ILE B CA 1
ATOM 2254 C C . ILE B 1 122 ? 15.391 24.062 -2.775 1 49.31 122 ILE B C 1
ATOM 2256 O O . ILE B 1 122 ? 14.469 23.906 -1.969 1 49.31 122 ILE B O 1
ATOM 2260 N N . GLU B 1 123 ? 15.148 24.625 -3.889 1 52.62 123 GLU B N 1
ATOM 2261 C CA . GLU B 1 123 ? 13.914 25.109 -4.5 1 52.62 123 GLU B CA 1
ATOM 2262 C C . GLU B 1 123 ? 12.789 24.078 -4.363 1 52.62 123 GLU B C 1
ATOM 2264 O O . GLU B 1 123 ? 12.984 22.906 -4.664 1 52.62 123 GLU B O 1
ATOM 2269 N N . PRO B 1 124 ? 11.75 24.438 -3.596 1 55.16 124 PRO B N 1
ATOM 2270 C CA . PRO B 1 124 ? 10.508 23.672 -3.455 1 55.16 124 PRO B CA 1
ATOM 2271 C C . PRO B 1 124 ? 10.094 22.969 -4.75 1 55.16 124 PRO B C 1
ATOM 2273 O O . PRO B 1 124 ? 10.344 23.484 -5.84 1 55.16 124 PRO B O 1
ATOM 2276 N N . LYS B 1 125 ? 10.141 21.562 -4.719 1 59.38 125 LYS B N 1
ATOM 2277 C CA . LYS B 1 125 ? 9.555 20.922 -5.895 1 59.38 125 LYS B CA 1
ATOM 2278 C C . LYS B 1 125 ? 8.406 21.75 -6.461 1 59.38 125 LYS B C 1
ATOM 2280 O O . LYS B 1 125 ? 7.484 22.125 -5.73 1 59.38 125 LYS B O 1
ATOM 2285 N N . THR B 1 126 ? 8.766 22.359 -7.68 1 61.84 126 THR B N 1
ATOM 2286 C CA . THR B 1 126 ? 7.66 23.062 -8.312 1 61.84 126 THR B CA 1
ATOM 2287 C C . THR B 1 126 ? 6.473 22.141 -8.531 1 61.84 126 THR B C 1
ATOM 2289 O O . THR B 1 126 ? 6.645 20.922 -8.656 1 61.84 126 THR B O 1
ATOM 2292 N N . LYS B 1 127 ? 5.34 22.547 -8.25 1 65.88 127 LYS B N 1
ATOM 2293 C CA . LYS B 1 127 ? 4.066 21.875 -8.5 1 65.88 127 LYS B CA 1
ATOM 2294 C C . LYS B 1 127 ? 4.105 21.109 -9.82 1 65.88 127 LYS B C 1
ATOM 2296 O O . LYS B 1 127 ? 3.59 19.984 -9.906 1 65.88 127 LYS B O 1
ATOM 2301 N N . CYS B 1 128 ? 4.98 21.672 -10.703 1 66.06 128 CYS B N 1
ATOM 2302 C CA . CYS B 1 128 ? 5.023 21.062 -12.031 1 66.06 128 CYS B CA 1
ATOM 2303 C C . CYS B 1 128 ? 5.77 19.734 -12.008 1 66.06 128 CYS B C 1
ATOM 2305 O O . CYS B 1 128 ? 5.387 18.797 -12.695 1 66.06 128 CYS B O 1
ATOM 2307 N N . SER B 1 129 ? 6.715 19.688 -11.156 1 75.19 129 SER B N 1
ATOM 2308 C CA . SER B 1 129 ? 7.52 18.469 -11.109 1 75.19 129 SER B CA 1
ATOM 2309 C C . SER B 1 129 ? 6.75 17.312 -10.461 1 75.19 129 SER B C 1
ATOM 2311 O O . SER B 1 129 ? 6.805 16.188 -10.93 1 75.19 129 SER B O 1
ATOM 2313 N N . VAL B 1 130 ? 5.949 17.656 -9.531 1 75.62 130 VAL B N 1
ATOM 2314 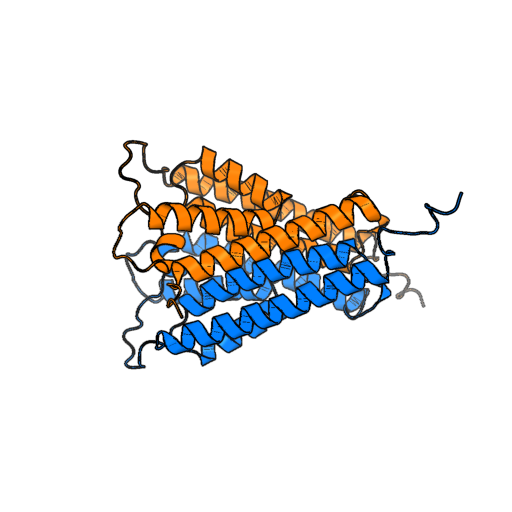C CA . VAL B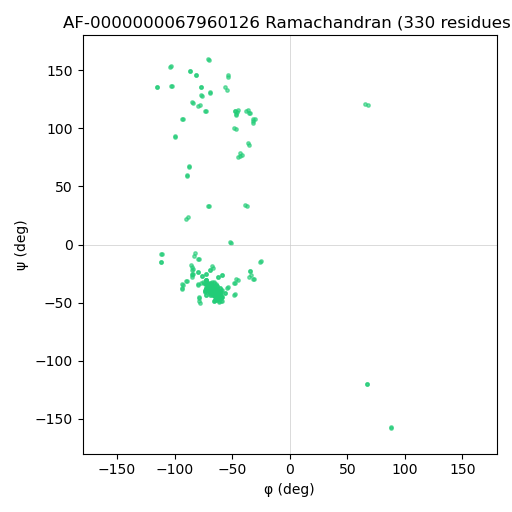 1 130 ? 5.145 16.656 -8.844 1 75.62 130 VAL B CA 1
ATOM 2315 C C . VAL B 1 130 ? 4.105 16.062 -9.797 1 75.62 130 VAL B C 1
ATOM 2317 O O . VAL B 1 130 ? 3.924 14.852 -9.867 1 75.62 130 VAL B O 1
ATOM 2320 N N . VAL B 1 131 ? 3.574 16.922 -10.617 1 77.5 131 VAL B N 1
ATOM 2321 C CA . VAL B 1 131 ? 2.529 16.516 -11.547 1 77.5 131 VAL B CA 1
ATOM 2322 C C . VAL B 1 131 ? 3.125 15.625 -12.641 1 77.5 131 VAL B C 1
ATOM 2324 O O . VAL B 1 131 ? 2.535 14.602 -13.008 1 77.5 131 VAL B O 1
ATOM 2327 N N . ALA B 1 132 ? 4.293 15.969 -12.984 1 80.44 132 ALA B N 1
ATOM 2328 C CA . ALA B 1 132 ? 4.961 15.203 -14.031 1 80.44 132 ALA B CA 1
ATOM 2329 C C . ALA B 1 132 ? 5.312 13.797 -13.547 1 80.44 132 ALA B C 1
ATOM 2331 O O . ALA B 1 132 ? 5.113 12.82 -14.273 1 80.44 132 ALA B O 1
ATOM 2332 N N . ILE B 1 133 ? 5.723 13.672 -12.328 1 78.88 133 ILE B N 1
ATOM 2333 C CA . ILE B 1 133 ? 6.121 12.391 -11.766 1 78.88 133 ILE B CA 1
ATOM 2334 C C . ILE B 1 133 ? 4.895 11.5 -11.586 1 78.88 133 ILE B C 1
ATOM 2336 O O . ILE B 1 133 ? 4.922 10.312 -11.914 1 78.88 133 ILE B O 1
ATOM 2340 N N . LEU B 1 134 ? 3.855 12.062 -11.219 1 80.31 134 LEU B N 1
ATOM 2341 C CA . LEU B 1 134 ? 2.621 11.312 -11.008 1 80.31 134 LEU B CA 1
ATOM 2342 C C . LEU B 1 134 ? 2.031 10.859 -12.336 1 80.31 134 LEU B C 1
ATOM 2344 O O . LEU B 1 134 ? 1.525 9.734 -12.445 1 80.31 134 LEU B O 1
ATOM 2348 N N . ARG B 1 135 ? 2.264 11.727 -13.32 1 81 135 ARG B N 1
ATOM 2349 C CA . ARG B 1 135 ? 1.777 11.367 -14.648 1 81 135 ARG B CA 1
ATOM 2350 C C . ARG B 1 135 ? 2.527 10.156 -15.195 1 81 135 ARG B C 1
ATOM 2352 O O . ARG B 1 135 ? 1.917 9.242 -15.75 1 81 135 ARG B O 1
ATOM 2359 N N . ILE B 1 136 ? 3.729 10.102 -14.922 1 78.75 136 ILE B N 1
ATOM 2360 C CA . ILE B 1 136 ? 4.555 9 -15.398 1 78.75 136 ILE B CA 1
ATOM 2361 C C . ILE B 1 136 ? 4.223 7.723 -14.625 1 78.75 136 ILE B C 1
ATOM 2363 O O . ILE B 1 136 ? 4.016 6.664 -15.219 1 78.75 136 ILE B O 1
ATOM 2367 N N . LEU B 1 137 ? 4.082 7.855 -13.414 1 82.81 137 LEU B N 1
ATOM 2368 C CA . LEU B 1 137 ? 3.797 6.715 -12.547 1 82.81 137 LEU B CA 1
ATOM 2369 C C . LEU B 1 137 ? 2.467 6.07 -12.922 1 82.81 137 LEU B C 1
ATOM 2371 O O . LEU B 1 137 ? 2.396 4.852 -13.109 1 82.81 137 LEU B O 1
ATOM 2375 N N . PHE B 1 138 ? 1.479 6.785 -13.195 1 82.81 138 PHE B N 1
ATOM 2376 C CA . PHE B 1 138 ? 0.143 6.254 -13.438 1 82.81 138 PHE B CA 1
ATOM 2377 C C . PHE B 1 138 ? -0.005 5.793 -14.883 1 82.81 138 PHE B C 1
ATOM 2379 O O . PHE B 1 138 ? -0.793 4.891 -15.172 1 82.81 138 PHE B O 1
ATOM 2386 N N . SER B 1 139 ? 0.878 6.344 -15.711 1 80.56 139 SER B N 1
ATOM 2387 C CA . SER B 1 139 ? 0.925 5.836 -17.078 1 80.56 139 SER B CA 1
ATOM 2388 C C . SER B 1 139 ? 1.528 4.438 -17.125 1 80.56 139 SER B C 1
ATOM 2390 O O . SER B 1 139 ? 0.988 3.543 -17.781 1 80.56 139 SER B O 1
ATOM 2392 N N . VAL B 1 140 ? 2.547 4.258 -16.328 1 79.62 140 VAL B N 1
ATOM 2393 C CA . VAL B 1 140 ? 3.195 2.951 -16.266 1 79.62 140 VAL B CA 1
ATOM 2394 C C . VAL B 1 140 ? 2.248 1.934 -15.633 1 79.62 140 VAL B C 1
ATOM 2396 O O . VAL B 1 140 ? 2.1 0.818 -16.141 1 79.62 140 VAL B O 1
ATOM 2399 N N . LEU B 1 141 ? 1.57 2.361 -14.625 1 82.94 141 LEU B N 1
ATOM 2400 C CA . LEU B 1 141 ? 0.597 1.484 -13.984 1 82.94 141 LEU B CA 1
ATOM 2401 C C . LEU B 1 141 ? -0.521 1.112 -14.953 1 82.94 141 LEU B C 1
ATOM 2403 O O . LEU B 1 141 ? -0.944 -0.045 -15 1 82.94 141 LEU B O 1
ATOM 2407 N N . GLY B 1 142 ? -0.879 2.127 -15.75 1 78.56 142 GLY B N 1
ATOM 2408 C CA . GLY B 1 142 ? -1.905 1.867 -16.75 1 78.56 142 GLY B CA 1
ATOM 2409 C C . GLY B 1 142 ? -1.489 0.833 -17.781 1 78.56 142 GLY B C 1
ATOM 2410 O O . GLY B 1 142 ? -2.26 -0.074 -18.109 1 78.56 142 GLY B O 1
ATOM 2411 N N . VAL B 1 143 ? -0.293 0.83 -18.125 1 78.19 143 VAL B N 1
ATOM 2412 C CA . VAL B 1 143 ? 0.235 -0.094 -19.125 1 78.19 143 VAL B CA 1
ATOM 2413 C C . VAL B 1 143 ? 0.326 -1.498 -18.531 1 78.19 143 VAL B C 1
ATOM 2415 O O . VAL B 1 143 ? -0.04 -2.479 -19.188 1 78.19 143 VAL B O 1
ATOM 2418 N N . VAL B 1 144 ? 0.731 -1.556 -17.344 1 76 144 VAL B N 1
ATOM 2419 C CA . VAL B 1 144 ? 0.859 -2.85 -16.672 1 76 144 VAL B CA 1
ATOM 2420 C C . VAL B 1 144 ? -0.522 -3.471 -16.484 1 76 144 VAL B C 1
ATOM 2422 O O . VAL B 1 144 ? -0.71 -4.668 -16.719 1 76 144 VAL B O 1
ATOM 2425 N N . MET B 1 145 ? -1.478 -2.596 -16.172 1 79.88 145 MET B N 1
ATOM 2426 C CA . MET B 1 145 ? -2.838 -3.08 -15.953 1 79.88 145 MET B CA 1
ATOM 2427 C C . MET B 1 145 ? -3.461 -3.555 -17.266 1 79.88 145 MET B C 1
ATOM 2429 O O . MET B 1 145 ? -4.105 -4.605 -17.297 1 79.88 145 MET B O 1
ATOM 2433 N N . LEU B 1 146 ? -3.217 -2.834 -18.266 1 77.31 146 LEU B N 1
ATOM 2434 C CA . LEU B 1 146 ? -3.729 -3.213 -19.578 1 77.31 146 LEU B CA 1
ATOM 2435 C C . LEU B 1 146 ? -3.07 -4.5 -20.062 1 77.31 146 LEU B C 1
ATOM 2437 O O . LEU B 1 146 ? -3.746 -5.383 -20.594 1 77.31 146 LEU B O 1
ATOM 2441 N N . GLY B 1 147 ? -1.807 -4.605 -19.844 1 75.75 147 GLY B N 1
ATOM 2442 C CA . GLY B 1 147 ? -1.102 -5.816 -20.234 1 75.75 147 GLY B CA 1
ATOM 2443 C C . GLY B 1 147 ? -1.589 -7.051 -19.5 1 75.75 147 GLY B C 1
ATOM 2444 O O . GLY B 1 147 ? -1.76 -8.109 -20.109 1 75.75 147 GLY B O 1
ATOM 2445 N N . THR B 1 148 ? -1.844 -6.883 -18.297 1 76.69 148 THR B N 1
ATOM 2446 C CA . THR B 1 148 ? -2.34 -8 -17.5 1 76.69 148 THR B CA 1
ATOM 2447 C C . THR B 1 148 ? -3.754 -8.383 -17.922 1 76.69 148 THR B C 1
ATOM 2449 O O . THR B 1 148 ? -4.09 -9.57 -18 1 76.69 148 THR B O 1
ATOM 2452 N N . LEU B 1 149 ? -4.559 -7.359 -18.203 1 73.69 149 LEU B N 1
ATOM 2453 C CA . LEU B 1 149 ? -5.918 -7.629 -18.656 1 73.69 149 LEU B CA 1
ATOM 2454 C C . LEU B 1 149 ? -5.906 -8.391 -19.984 1 73.69 149 LEU B C 1
ATOM 2456 O O . LEU B 1 149 ? -6.633 -9.375 -20.141 1 73.69 149 LEU B O 1
ATOM 2460 N N . VAL B 1 150 ? -5.113 -7.941 -20.844 1 72.88 150 VAL B N 1
ATOM 2461 C CA . VAL B 1 150 ? -4.992 -8.586 -22.156 1 72.88 150 VAL B CA 1
ATOM 2462 C C . VAL B 1 150 ? -4.445 -10 -21.984 1 72.88 150 VAL B C 1
ATOM 2464 O O . VAL B 1 150 ? -4.941 -10.945 -22.609 1 72.88 150 VAL B O 1
ATOM 2467 N N . TYR B 1 151 ? -3.482 -10.125 -21.156 1 73.69 151 TYR B N 1
ATOM 2468 C CA . TYR B 1 151 ? -2.879 -11.43 -20.875 1 73.69 151 TYR B CA 1
ATOM 2469 C C . TYR B 1 151 ? -3.91 -12.406 -20.328 1 73.69 151 TYR B C 1
ATOM 2471 O O . TYR B 1 151 ? -3.98 -13.555 -20.766 1 73.69 151 TYR B O 1
ATOM 2479 N N . THR B 1 152 ? -4.688 -12.008 -19.453 1 73.19 152 THR B N 1
ATOM 2480 C CA . THR B 1 152 ? -5.699 -12.867 -18.859 1 73.19 152 THR B CA 1
ATOM 2481 C C . THR B 1 152 ? -6.789 -13.219 -19.859 1 73.19 152 THR B C 1
ATOM 2483 O O . THR B 1 152 ? -7.301 -14.336 -19.875 1 73.19 152 THR B O 1
ATOM 2486 N N . LEU B 1 153 ? -7.074 -12.273 -20.703 1 70.25 153 LEU B N 1
ATOM 2487 C CA . LEU B 1 153 ? -8.102 -12.5 -21.719 1 70.25 153 LEU B CA 1
ATOM 2488 C C . LEU B 1 153 ? -7.633 -13.508 -22.766 1 70.25 153 LEU B C 1
ATOM 2490 O O . LEU B 1 153 ? -8.414 -14.352 -23.203 1 70.25 153 LEU B O 1
ATOM 2494 N N . VAL B 1 154 ? -6.363 -13.422 -23.062 1 69.81 154 VAL B N 1
ATOM 2495 C CA . VAL B 1 154 ? -5.816 -14.266 -24.125 1 69.81 154 VAL B CA 1
ATOM 2496 C C . VAL B 1 154 ? -5.578 -15.672 -23.594 1 69.81 154 VAL B C 1
ATOM 2498 O O . VAL B 1 154 ? -5.84 -16.656 -24.281 1 69.81 154 VAL B O 1
ATOM 2501 N N . THR B 1 155 ? -5.004 -15.797 -22.453 1 66.56 155 THR B N 1
ATOM 2502 C CA . THR B 1 155 ? -4.637 -17.109 -21.922 1 66.56 155 THR B CA 1
ATOM 2503 C C . THR B 1 155 ? -5.859 -17.828 -21.359 1 66.56 155 THR B C 1
ATOM 2505 O O . THR B 1 155 ? -5.965 -19.047 -21.453 1 66.56 155 THR B O 1
ATOM 2508 N N . ASP B 1 156 ? -6.645 -17.188 -20.516 1 62.19 156 ASP B N 1
ATOM 2509 C CA . ASP B 1 156 ? -7.762 -17.859 -19.875 1 62.19 156 ASP B CA 1
ATOM 2510 C C . ASP B 1 156 ? -9.023 -17.766 -20.734 1 62.19 156 ASP B C 1
ATOM 2512 O O . ASP B 1 156 ? -10.047 -18.375 -20.391 1 62.19 156 ASP B O 1
ATOM 2516 N N . GLY B 1 157 ? -8.953 -17.578 -22 1 53.09 157 GLY B N 1
ATOM 2517 C CA . GLY B 1 157 ? -10.008 -17.594 -23 1 53.09 157 GLY B CA 1
ATOM 2518 C C . GLY B 1 157 ? -11.023 -16.469 -22.812 1 53.09 157 GLY B C 1
ATOM 2519 O O . GLY B 1 157 ? -11.148 -15.914 -21.734 1 53.09 157 GLY B O 1
ATOM 2520 N N . SER B 1 158 ? -11.219 -15.602 -23.766 1 50.19 158 SER B N 1
ATOM 2521 C CA . SER B 1 158 ? -12.336 -14.672 -23.812 1 50.19 158 SER B CA 1
ATOM 2522 C C . SER B 1 158 ? -13.586 -15.266 -23.172 1 50.19 158 SER B C 1
ATOM 2524 O O . SER B 1 158 ? -13.898 -16.438 -23.391 1 50.19 158 SER B O 1
ATOM 2526 N N . PRO B 1 159 ? -13.93 -14.773 -21.938 1 45.31 159 PRO B N 1
ATOM 2527 C CA . PRO B 1 159 ? -15.164 -15.391 -21.453 1 45.31 159 PRO B CA 1
ATOM 2528 C C . PRO B 1 159 ? -16.109 -15.766 -22.594 1 45.31 159 PRO B C 1
ATOM 2530 O O . PRO B 1 159 ? -17.125 -16.438 -22.359 1 45.31 159 PRO B O 1
ATOM 2533 N N . PHE B 1 160 ? -16.109 -15.047 -23.734 1 39.31 160 PHE B N 1
ATOM 2534 C CA . PHE B 1 160 ? -16.953 -15.414 -24.859 1 39.31 160 PHE B CA 1
ATOM 2535 C C . PHE B 1 160 ? -16.438 -16.688 -25.531 1 39.31 160 PHE B C 1
ATOM 2537 O O . PHE B 1 160 ? -15.641 -16.609 -26.469 1 39.31 160 PHE B O 1
ATOM 2544 N N . ARG B 1 161 ? -15.945 -17.469 -24.828 1 41.25 161 ARG B N 1
ATOM 2545 C CA . ARG B 1 161 ? -15.758 -18.781 -25.438 1 41.25 161 ARG B CA 1
ATOM 2546 C C . ARG B 1 161 ? -16.906 -19.125 -26.391 1 41.25 161 ARG B C 1
ATOM 2548 O O . ARG B 1 161 ? -18.047 -19.234 -25.969 1 41.25 161 ARG B O 1
ATOM 2555 N N . THR B 1 162 ? -16.812 -18.734 -27.5 1 37.66 162 THR B N 1
ATOM 2556 C CA . THR B 1 162 ? -17.672 -19.172 -28.609 1 37.66 162 THR B CA 1
ATOM 2557 C C . THR B 1 162 ? -17.812 -20.688 -28.625 1 37.66 162 THR B C 1
ATOM 2559 O O . THR B 1 162 ? -18.641 -21.219 -29.359 1 37.66 162 THR B O 1
ATOM 2562 N N . GLU B 1 163 ? -16.766 -21.406 -28.141 1 41.38 163 GLU B N 1
ATOM 2563 C CA . GLU B 1 163 ? -17.016 -22.828 -28.203 1 41.38 163 GLU B CA 1
ATOM 2564 C C . GLU B 1 163 ? -18.172 -23.234 -27.312 1 41.38 163 GLU B C 1
ATOM 2566 O O . GLU B 1 163 ? -18.766 -24.297 -27.484 1 41.38 163 GLU B O 1
ATOM 2571 N N . LEU B 1 164 ? -18.297 -22.547 -26.172 1 37.72 164 LEU B N 1
ATOM 2572 C CA . LEU B 1 164 ? -19.484 -22.891 -25.406 1 37.72 164 LEU B CA 1
ATOM 2573 C C . LEU B 1 164 ? -20.75 -22.453 -26.156 1 37.72 164 LEU B C 1
ATOM 2575 O O . LEU B 1 164 ? -21.859 -22.781 -25.734 1 37.72 164 LEU B O 1
ATOM 2579 N N . LEU B 1 165 ? -20.531 -21.516 -27.078 1 31.53 165 LEU B N 1
ATOM 2580 C CA . LEU B 1 165 ? -21.719 -21.297 -27.906 1 31.53 165 LEU B CA 1
ATOM 2581 C C . LEU B 1 165 ? -21.812 -22.328 -29.016 1 31.53 165 LEU B C 1
ATOM 2583 O O . LEU B 1 165 ? -22.672 -22.234 -29.906 1 31.53 165 LEU B O 1
ATOM 2587 N N . THR B 1 166 ? -20.828 -23.125 -29.188 1 30.75 166 THR B N 1
ATOM 2588 C CA . THR B 1 166 ? -21.188 -24.172 -30.125 1 30.75 166 THR B CA 1
ATOM 2589 C C . THR B 1 166 ? -22.016 -25.25 -29.438 1 30.75 166 THR B C 1
ATOM 2591 O O . THR B 1 166 ? -21.625 -25.766 -28.375 1 30.75 166 THR B O 1
ATOM 2594 N N . PRO B 1 167 ? -23.234 -25.484 -29.875 1 35.56 167 PRO B N 1
ATOM 2595 C CA . PRO B 1 167 ? -24.031 -26.625 -29.391 1 35.56 167 PRO B CA 1
ATOM 2596 C C . PRO B 1 167 ? -23.266 -27.938 -29.438 1 35.56 167 PRO B C 1
ATOM 2598 O O . PRO B 1 167 ? -22.344 -28.094 -30.25 1 35.56 167 PRO B O 1
#

Foldseek 3Di:
DPPQDPLNVLLVVLVVVLVVLVVVVVVCCVPVNDPPDPVNPDLVNLVVLLVQLVVLLVLLLQLLQQDQDLVVSVVLSVCCNVVNSSSVSVLQNVQSVVVVVVPDPDDSVCSSRHHDPPPDPDDGNDPVSSVVVSVVSVVVSVVSVVVSVVVCCVVVDPPPPCVVVPD/DPPQDPLNVLLVVLVVVLVVLVVVVVVCCVPVNDPPDPVNLDLVNLVVLLVQLVVLLVLLLQLLQQDQDLVVSVVLSVCCNVVNSSSVSVLQNVQSVVVVVVPDPDDSVCSSRHHDPPPPPDDGPDPVSSVVVSVVSVVVSVVSVVVSVVVCCVPVDPPPPCVVVPD

Secondary structure (DSSP, 8-state):
-----HHHHHHHHHHHHHHHHHHHHHHHHHHH--S--GGG--HHHHHHHHHHHHHHHHHHHHHHHH-S-HHHHHHHHHHHHHHTHHHHHHHHHHHHHHHHHTT--S-HHHHHHS----SSSS----HHHHHHHHHHHHHHHHHHHHHHHHHHHHHS--S--SSTT--/-----HHHHHHHHHHHHHHHHHHHHHHHHHHH--S--GGG--HHHHHHHHHHHHHHHHHHHHHHHH-S-HHHHHHHHHHHHHHTHHHHHHHHHHHHHHHHHTT--S-HHHHHHS-----SSS----HHHHHHHHHHHHHHHHHHHHHHHHHHHHHS--S--SSTT--

Organism: Pisum sativum (NCBI:txid3888)

pLDDT: mean 77.47, std 16.02, range [30.42, 96.0]

Sequence (334 aa):
MATISLPNGLKTLFTVLGALMLALLLYTLITDGFPFRKELLTPWMAATLVDFYINVAILSAWVVYKEANWVSSIIWIILLISLGSIATSAYIVVQFLKLSSQESSQDPMTYVLLRHPHKSGIEPKTKCSVVAILRILFSVLGVVMLGTLVYTLVTDGSPFRTELLTPMATISLPNGLKTLFTVLGALMLALLLYTLITDGFPFRKELLTPWMAATLVDFYINVAILSAWVVYKEANWVSSIIWIILLISLGSIATSAYIVVQFLKLSSQESSQDPMTYVLLRHPHKSGIEPKTKCSVVAILRILFSVLGVVMLGTLVYTLVTDGSPFRTELLTP

InterPro domains:
  IPR009943 Protein of unknown function DUF1475 [PF07343] (11-167)
  IPR009943 Protein of unknown function DUF1475 [PTHR36318] (3-167)

Radius of gyration: 21.37 Å; Cα contacts (8 Å, |Δi|>4): 271; chains: 2; bounding box: 50×65×62 Å

Nearest PDB structures (foldseek):
  4zkh-assembly1_C  TM=3.424E-01  e=7.874E+00  Pseudo-nitzschia multiseries